Protein AF-A0A1Y3B8D5-F1 (afdb_monomer)

Nearest PDB structures (foldseek):
  6kn5-assembly1_A  TM=2.217E-01  e=6.540E+00  Homo sapiens

Solvent-accessible surface area (backbone atoms only — not comparable to full-atom values): 14000 Å² total; per-residue (Å²): 110,70,70,61,53,49,54,54,48,50,49,48,63,67,59,61,80,72,82,88,81,91,78,92,76,95,65,82,88,71,56,100,83,50,71,89,64,67,87,66,98,67,54,70,66,58,50,53,62,57,52,74,39,51,94,44,80,90,54,98,59,88,69,55,72,66,59,51,50,51,51,39,29,49,53,53,49,53,52,56,49,46,51,51,28,54,51,38,48,59,62,51,72,47,53,72,68,51,46,70,32,74,67,32,45,46,53,51,51,53,49,55,51,33,56,59,31,34,49,65,53,51,52,24,34,74,69,67,68,56,56,68,71,59,49,55,33,51,52,52,25,53,52,25,54,76,72,50,28,40,46,64,18,46,50,38,46,47,44,63,70,65,30,91,63,85,76,71,89,83,70,83,82,88,73,101,69,84,64,94,74,68,77,81,76,75,79,78,82,45,74,55,48,78,70,33,69,69,50,45,41,27,54,53,28,48,50,53,50,52,55,49,46,48,74,73,52,77,65,59,70,92,30,44,65,82,75,71,85,128

Mean predicted aligned error: 12.14 Å

Sequence (230 aa):
MEKVDAAYLEEIVKSGTHNTTDGHGGEKKRGKNDVKIEEMNTTIEEIIEQAQYLGKQRSKRPNTDDEQRRSDCAVILKFLKFLLELWGRRLNDRNELDKRSTQGRLMTAIYTQTQEYLKPLFKQLTKQTIADDILKHLIIIIKYLLERDYVHANDAYLQMAIGNAPWPIGVTMVGIHARTGREKIFAQNIAHVLNDETQRKYIQALKRLMTQCQKMFQTDPSRCVEYTKD

Structure (mmCIF, N/CA/C/O backbone):
data_AF-A0A1Y3B8D5-F1
#
_entry.id   AF-A0A1Y3B8D5-F1
#
loop_
_atom_site.group_PDB
_atom_site.id
_atom_site.type_symbol
_atom_site.label_atom_id
_atom_site.label_alt_id
_atom_site.label_comp_id
_atom_site.label_asym_id
_atom_site.label_entity_id
_atom_site.label_seq_id
_atom_site.pdbx_PDB_ins_code
_atom_site.Cartn_x
_atom_site.Cartn_y
_atom_site.Cartn_z
_atom_site.occupancy
_atom_site.B_iso_or_equiv
_atom_site.auth_seq_id
_atom_site.auth_comp_id
_atom_site.auth_asym_id
_atom_site.auth_atom_id
_atom_site.pdbx_PDB_model_num
ATOM 1 N N . MET A 1 1 ? 5.086 -13.115 12.138 1.00 38.28 1 MET A N 1
ATOM 2 C CA . MET A 1 1 ? 5.327 -11.669 11.951 1.00 38.28 1 MET A CA 1
ATOM 3 C C . MET A 1 1 ? 4.249 -10.877 12.687 1.00 38.28 1 MET A C 1
ATOM 5 O O . MET A 1 1 ? 4.582 -10.239 13.670 1.00 38.28 1 MET A O 1
ATOM 9 N N . GLU A 1 2 ? 2.964 -11.104 12.391 1.00 43.28 2 GLU A N 1
ATOM 10 C CA . GLU A 1 2 ? 1.830 -10.384 13.013 1.00 43.28 2 GLU A CA 1
ATOM 11 C C . GLU A 1 2 ? 1.738 -10.445 14.553 1.00 43.28 2 GLU A C 1
ATOM 13 O O . GLU A 1 2 ? 1.409 -9.445 15.181 1.00 43.28 2 GLU A O 1
ATOM 18 N N . LYS A 1 3 ? 2.068 -11.580 15.193 1.00 42.88 3 LYS A N 1
ATOM 19 C CA . LYS A 1 3 ? 2.045 -11.700 16.671 1.00 42.88 3 LYS A CA 1
ATOM 20 C C . LYS A 1 3 ? 3.134 -10.881 17.373 1.00 42.88 3 LYS A C 1
ATOM 22 O O . LYS A 1 3 ? 2.928 -10.431 18.494 1.00 42.88 3 LYS A O 1
ATOM 27 N N . VAL A 1 4 ? 4.282 -10.703 16.719 1.00 44.28 4 VAL A N 1
ATOM 28 C CA . VAL A 1 4 ? 5.403 -9.913 17.257 1.00 44.28 4 VAL A CA 1
ATOM 29 C C . VAL A 1 4 ? 5.074 -8.425 17.142 1.00 44.28 4 VAL A C 1
ATOM 31 O O . VAL A 1 4 ? 5.276 -7.674 18.091 1.00 44.28 4 VAL A O 1
ATOM 34 N N . ASP A 1 5 ? 4.462 -8.027 16.022 1.00 50.47 5 ASP A N 1
ATOM 35 C CA . ASP A 1 5 ? 3.961 -6.668 15.823 1.00 50.47 5 ASP A CA 1
ATOM 36 C C . ASP A 1 5 ? 2.847 -6.320 16.819 1.00 50.47 5 ASP A C 1
ATOM 38 O O . ASP A 1 5 ? 2.852 -5.231 17.385 1.00 50.47 5 ASP A O 1
ATOM 42 N N . ALA A 1 6 ? 1.916 -7.246 17.078 1.00 55.31 6 ALA A N 1
ATOM 43 C CA . ALA A 1 6 ? 0.829 -7.046 18.035 1.00 55.31 6 ALA A CA 1
ATOM 44 C C . ALA A 1 6 ? 1.343 -6.812 19.465 1.00 55.31 6 ALA A C 1
ATOM 46 O O . ALA A 1 6 ? 0.885 -5.884 20.126 1.00 55.31 6 ALA A O 1
ATOM 47 N N . ALA A 1 7 ? 2.332 -7.590 19.920 1.00 57.84 7 ALA A N 1
ATOM 48 C CA . ALA A 1 7 ? 2.919 -7.435 21.252 1.00 57.84 7 ALA A CA 1
ATOM 49 C C . ALA A 1 7 ? 3.651 -6.090 21.419 1.00 57.84 7 ALA A C 1
ATOM 51 O O . ALA A 1 7 ? 3.468 -5.406 22.424 1.00 57.84 7 ALA A O 1
ATOM 52 N N . TYR A 1 8 ? 4.414 -5.673 20.405 1.00 59.78 8 TYR A N 1
ATOM 53 C CA . TYR A 1 8 ? 5.083 -4.370 20.394 1.00 59.78 8 TYR A CA 1
ATOM 54 C C . TYR A 1 8 ? 4.081 -3.204 20.352 1.00 59.78 8 TYR A C 1
ATOM 56 O O . TYR A 1 8 ? 4.238 -2.197 21.038 1.00 59.78 8 TYR A O 1
ATOM 64 N N . LEU A 1 9 ? 2.996 -3.347 19.588 1.00 58.72 9 LEU A N 1
ATOM 65 C CA . LEU A 1 9 ? 1.931 -2.349 19.522 1.00 58.72 9 LEU A CA 1
ATOM 66 C C . LEU A 1 9 ? 1.132 -2.257 20.827 1.00 58.72 9 LEU A C 1
ATOM 68 O O . LEU A 1 9 ? 0.776 -1.155 21.241 1.00 58.72 9 LEU A O 1
ATOM 72 N N . GLU A 1 10 ? 0.878 -3.376 21.505 1.00 65.12 10 GLU A N 1
ATOM 73 C CA . GLU A 1 10 ? 0.303 -3.370 22.852 1.00 65.12 10 GLU A CA 1
ATOM 74 C C . GLU A 1 10 ? 1.213 -2.651 23.851 1.00 65.12 10 GLU A C 1
ATOM 76 O O . GLU A 1 10 ? 0.722 -1.910 24.703 1.00 65.12 10 GLU A O 1
ATOM 81 N N . GLU A 1 11 ? 2.529 -2.823 23.736 1.00 66.94 11 GLU A N 1
ATOM 82 C CA . GLU A 1 11 ? 3.515 -2.121 24.558 1.00 66.94 11 GLU A CA 1
ATOM 83 C C . GLU A 1 11 ? 3.530 -0.608 24.270 1.00 66.94 11 GLU A C 1
ATOM 85 O O . GLU A 1 11 ? 3.546 0.202 25.200 1.00 66.94 11 GLU A O 1
ATOM 90 N N . ILE A 1 12 ? 3.400 -0.199 23.002 1.00 61.34 12 ILE A N 1
ATOM 91 C CA . ILE A 1 12 ? 3.231 1.211 22.603 1.00 61.34 12 ILE A CA 1
ATOM 92 C C . ILE A 1 12 ? 1.921 1.798 23.153 1.00 61.34 12 ILE A C 1
ATOM 94 O O . ILE A 1 12 ? 1.901 2.916 23.667 1.00 61.34 12 ILE A O 1
ATOM 98 N N . VAL A 1 13 ? 0.808 1.060 23.096 1.00 63.12 13 VAL A N 1
ATOM 99 C CA . VAL A 1 13 ? -0.481 1.514 23.654 1.00 63.12 13 VAL A CA 1
ATOM 100 C C . VAL A 1 13 ? -0.417 1.632 25.184 1.00 63.12 13 VAL A C 1
ATOM 102 O O . VAL A 1 13 ? -1.015 2.557 25.750 1.00 63.12 13 VAL A O 1
ATOM 105 N N . LYS A 1 14 ? 0.324 0.736 25.852 1.00 64.25 14 LYS A N 1
ATOM 106 C CA . LYS A 1 14 ? 0.573 0.769 27.304 1.00 64.25 14 LYS A CA 1
ATOM 107 C C . LYS A 1 14 ? 1.482 1.933 27.718 1.00 64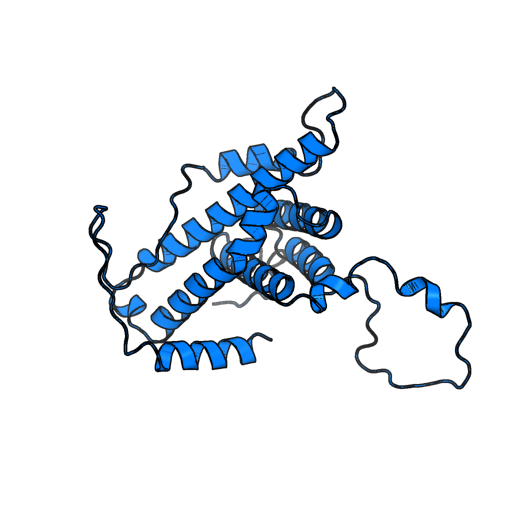.25 14 LYS A C 1
ATOM 109 O O . LYS A 1 14 ? 1.220 2.544 28.748 1.00 64.25 14 LYS A O 1
ATOM 114 N N . SER A 1 15 ? 2.493 2.268 26.914 1.00 54.72 15 SER A N 1
ATOM 115 C CA . SER A 1 15 ? 3.460 3.350 27.185 1.00 54.72 15 SER A CA 1
ATOM 116 C C . SER A 1 15 ? 2.982 4.747 26.762 1.00 54.72 15 SER A C 1
ATOM 118 O O . SER A 1 15 ? 3.360 5.738 27.380 1.00 54.72 15 SER A O 1
ATOM 120 N N . GLY A 1 16 ? 2.089 4.854 25.773 1.00 46.88 16 GLY A N 1
ATOM 121 C CA . GLY A 1 16 ? 1.521 6.118 25.281 1.00 46.88 16 GLY A CA 1
ATOM 122 C C . GLY A 1 16 ? 0.520 6.816 26.217 1.00 46.88 16 GLY A C 1
ATOM 123 O O . GLY A 1 16 ? -0.259 7.651 25.762 1.00 46.88 16 GLY A O 1
ATOM 124 N N . THR A 1 17 ? 0.484 6.475 27.508 1.00 44.44 17 THR A N 1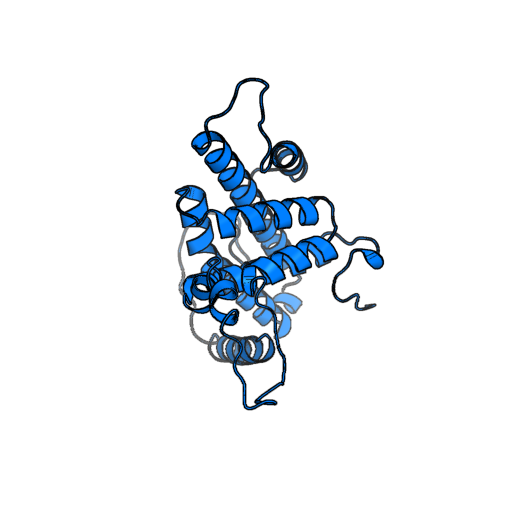
ATOM 125 C CA . THR A 1 17 ? -0.290 7.194 28.539 1.00 44.44 17 THR A CA 1
ATOM 126 C C . THR A 1 17 ? 0.331 8.543 28.928 1.00 44.44 17 THR A C 1
ATOM 128 O O . THR A 1 17 ? -0.357 9.367 29.525 1.00 44.44 17 THR A O 1
ATOM 131 N N . HIS A 1 18 ? 1.570 8.829 28.513 1.00 39.03 18 HIS A N 1
ATOM 132 C CA . HIS A 1 18 ? 2.225 10.128 28.675 1.00 39.03 18 HIS A CA 1
ATOM 133 C C . HIS A 1 18 ? 2.756 10.640 27.331 1.00 39.03 18 HIS A C 1
ATOM 135 O O . HIS A 1 18 ? 3.810 10.198 26.895 1.00 39.03 18 HIS A O 1
ATOM 141 N N . ASN A 1 19 ? 2.021 11.542 26.669 1.00 33.16 19 ASN A N 1
ATOM 142 C CA . ASN A 1 19 ? 2.561 12.689 25.916 1.00 33.16 19 ASN A CA 1
ATOM 143 C C . ASN A 1 19 ? 1.442 13.392 25.135 1.00 33.16 19 ASN A C 1
ATOM 145 O O . ASN A 1 19 ? 0.996 12.932 24.086 1.00 33.16 19 ASN A O 1
ATOM 149 N N . THR A 1 20 ? 1.005 14.539 25.650 1.00 33.66 20 THR A N 1
ATOM 150 C CA . THR A 1 20 ? 0.226 15.544 24.919 1.00 33.66 20 THR A CA 1
ATOM 151 C C . THR A 1 20 ? 1.159 16.699 24.584 1.00 33.66 20 THR A C 1
ATOM 153 O O . THR A 1 20 ? 1.628 17.378 25.495 1.00 33.66 20 THR A O 1
ATOM 156 N N . THR A 1 21 ? 1.430 16.926 23.302 1.00 35.03 21 THR A N 1
ATOM 157 C CA . THR A 1 21 ? 2.069 18.153 22.819 1.00 35.03 21 THR A CA 1
ATOM 158 C C . THR A 1 21 ? 1.086 18.907 21.932 1.00 35.03 21 THR A C 1
ATOM 160 O O . THR A 1 21 ? 0.645 18.416 20.893 1.00 35.03 21 THR A O 1
ATOM 163 N N . ASP A 1 22 ? 0.707 20.094 22.402 1.00 35.47 22 ASP A N 1
ATOM 164 C CA . ASP A 1 22 ? -0.155 21.047 21.713 1.00 35.47 22 ASP A CA 1
ATOM 165 C C . ASP A 1 22 ? 0.572 21.678 20.518 1.00 35.47 22 ASP A C 1
ATOM 167 O O . ASP A 1 22 ? 1.717 22.118 20.625 1.00 35.47 22 ASP A O 1
ATOM 171 N N . GLY A 1 23 ? -0.120 21.773 19.383 1.00 32.69 23 GLY A N 1
ATOM 172 C CA . GLY A 1 23 ? 0.337 22.487 18.193 1.00 32.69 23 GLY A CA 1
ATOM 173 C C . GLY A 1 23 ? -0.834 23.190 17.513 1.00 32.69 23 GLY A C 1
ATOM 174 O O . GLY A 1 23 ? -1.747 22.537 17.013 1.00 32.69 23 GLY A O 1
ATOM 175 N N . HIS A 1 24 ? -0.812 24.524 17.536 1.00 36.16 24 HIS A N 1
ATOM 176 C CA . HIS A 1 24 ? -1.793 25.420 16.919 1.00 36.16 24 HIS A CA 1
ATOM 177 C C . HIS A 1 24 ? -1.738 25.380 15.380 1.00 36.16 24 HIS A C 1
ATOM 179 O O . HIS A 1 24 ? -0.665 25.485 14.791 1.00 36.16 24 HIS A O 1
ATOM 185 N N . GLY A 1 25 ? -2.907 25.326 14.737 1.00 29.17 25 GLY A N 1
ATOM 186 C CA . GLY A 1 25 ? -3.089 25.526 13.295 1.00 29.17 25 GLY A CA 1
ATOM 187 C C . GLY A 1 25 ? -4.545 25.270 12.908 1.00 29.17 25 GLY A C 1
ATOM 188 O O . GLY A 1 25 ? -5.055 24.181 13.148 1.00 29.17 25 GLY A O 1
ATOM 189 N N . GLY A 1 26 ? -5.236 26.298 12.409 1.00 40.72 26 GLY A N 1
ATOM 190 C CA . GLY A 1 26 ? -6.683 26.294 12.194 1.00 40.72 26 GLY A CA 1
ATOM 191 C C . GLY A 1 26 ? -7.149 25.306 11.127 1.00 40.72 26 GLY A C 1
ATOM 192 O O . GLY A 1 26 ? -6.800 25.446 9.967 1.00 40.72 26 GLY A O 1
ATOM 193 N N . GLU A 1 27 ? -7.990 24.363 11.539 1.00 37.75 27 GLU A N 1
ATOM 194 C CA . GLU A 1 27 ? -8.863 23.507 10.729 1.00 37.75 27 GLU A CA 1
ATOM 195 C C . GLU A 1 27 ? -9.931 22.946 11.690 1.00 37.75 27 GLU A C 1
ATOM 197 O O . GLU A 1 27 ? -9.692 22.896 12.901 1.00 37.75 27 GLU A O 1
ATOM 202 N N . LYS A 1 28 ? -11.131 22.610 11.184 1.00 42.81 28 LYS A N 1
ATOM 203 C CA . LYS A 1 28 ? -12.305 22.113 11.946 1.00 42.81 28 LYS A CA 1
ATOM 204 C C . LYS A 1 28 ? -11.886 21.347 13.208 1.00 42.81 28 LYS A C 1
ATOM 206 O O . LYS A 1 28 ? -11.148 20.378 13.077 1.00 42.81 28 LYS A O 1
ATOM 211 N N . LYS A 1 29 ? -12.343 21.783 14.398 1.00 42.38 29 LYS A N 1
ATOM 212 C CA . LYS A 1 29 ? -11.973 21.229 15.723 1.00 42.38 29 LYS A CA 1
ATOM 213 C C . LYS A 1 29 ? -11.854 19.700 15.661 1.00 42.38 29 LYS A C 1
ATOM 215 O O . LYS A 1 29 ? -12.858 18.998 15.732 1.00 42.38 29 LYS A O 1
ATOM 220 N N . ARG A 1 30 ? -10.622 19.209 15.510 1.00 58.78 30 ARG A N 1
ATOM 221 C CA . ARG A 1 30 ? -10.311 17.780 15.506 1.00 58.78 30 ARG A CA 1
ATOM 222 C C . ARG A 1 30 ? -10.645 17.242 16.890 1.00 58.78 30 ARG A C 1
ATOM 224 O O . ARG A 1 30 ? -10.260 17.849 17.894 1.00 58.78 30 ARG A O 1
ATOM 231 N N . GLY A 1 31 ? -11.381 16.137 16.953 1.00 64.38 31 GLY A N 1
ATOM 232 C CA . GLY A 1 31 ? -11.586 15.421 18.201 1.00 64.38 31 GLY A CA 1
ATOM 233 C C . GLY A 1 31 ? -10.229 15.042 18.787 1.00 64.38 31 GLY A C 1
ATOM 234 O O . GLY A 1 31 ? -9.286 14.738 18.056 1.00 64.38 31 GLY A O 1
ATOM 235 N N . LYS A 1 32 ? -10.106 15.052 20.118 1.00 69.94 32 LYS A N 1
ATOM 236 C CA . LYS A 1 32 ? -8.847 14.748 20.827 1.00 69.94 32 LYS A CA 1
ATOM 237 C C . LYS A 1 32 ? -8.237 13.389 20.424 1.00 69.94 32 LYS A C 1
ATOM 239 O O . LYS A 1 32 ? -7.045 13.179 20.617 1.00 69.94 32 LYS A O 1
ATOM 244 N N . ASN A 1 33 ? -9.051 12.494 19.859 1.00 75.94 33 ASN A N 1
ATOM 245 C CA . ASN A 1 33 ? -8.692 11.135 19.459 1.00 75.94 33 ASN A CA 1
ATOM 246 C C . ASN A 1 33 ? -8.679 10.914 17.929 1.00 75.94 33 ASN A C 1
ATOM 248 O O . ASN A 1 33 ? -8.599 9.765 17.492 1.00 75.94 33 ASN A O 1
ATOM 252 N N . ASP A 1 34 ? -8.770 11.975 17.119 1.00 81.81 34 ASP A N 1
ATOM 253 C CA . ASP A 1 34 ? -8.852 11.870 15.657 1.00 81.81 34 ASP A CA 1
ATOM 254 C C . ASP A 1 34 ? -7.476 11.753 14.992 1.00 81.81 34 ASP A C 1
ATOM 256 O O . ASP A 1 34 ? -6.556 12.548 15.228 1.00 81.81 34 ASP A O 1
ATOM 260 N N . VAL A 1 35 ? -7.350 10.807 14.062 1.00 83.19 35 VAL A N 1
ATOM 261 C CA . VAL A 1 35 ? -6.133 10.628 13.268 1.00 83.19 35 VAL A CA 1
ATOM 262 C C . VAL A 1 35 ? -5.971 11.731 12.227 1.00 83.19 35 VAL A C 1
ATOM 264 O O . VAL A 1 35 ? -6.945 12.332 11.766 1.00 83.19 35 VAL A O 1
ATOM 267 N N . LYS A 1 36 ? -4.717 12.016 11.851 1.00 84.75 36 LYS A N 1
ATOM 268 C CA . LYS A 1 36 ? -4.415 12.968 10.775 1.00 84.75 36 LYS A CA 1
ATOM 269 C C . LYS A 1 36 ? -4.670 12.307 9.421 1.00 84.75 36 LYS A C 1
ATOM 271 O O . LYS A 1 36 ? -4.171 11.211 9.149 1.00 84.75 36 LYS A O 1
ATOM 276 N N . ILE A 1 37 ? -5.407 13.010 8.573 1.00 84.88 37 ILE A N 1
ATOM 277 C CA . ILE A 1 37 ? -5.756 12.586 7.221 1.00 84.88 37 ILE A CA 1
ATOM 278 C C . ILE A 1 37 ? -5.239 13.651 6.253 1.00 84.88 37 ILE A C 1
ATOM 280 O O . ILE A 1 37 ? -5.388 14.841 6.518 1.00 84.88 37 ILE A O 1
ATOM 284 N N . GLU A 1 38 ? -4.594 13.226 5.168 1.00 82.00 38 GLU A N 1
ATOM 285 C CA . GLU A 1 38 ? -4.350 14.088 4.008 1.00 82.00 38 GLU A CA 1
ATOM 286 C C . GLU A 1 38 ? -5.555 13.929 3.077 1.00 82.00 38 GLU A C 1
ATOM 288 O O . GLU A 1 38 ? -5.801 12.818 2.611 1.00 82.00 38 GLU A O 1
ATOM 293 N N . GLU A 1 39 ? -6.318 14.997 2.837 1.00 74.88 39 GLU A N 1
ATOM 294 C CA . GLU A 1 39 ? -7.452 14.937 1.910 1.00 74.88 39 GLU A CA 1
ATOM 295 C C . GLU A 1 39 ? -6.945 14.829 0.468 1.00 74.88 39 GLU A C 1
ATOM 297 O O . GLU A 1 39 ? -6.286 15.739 -0.046 1.00 74.88 39 GLU A O 1
ATOM 302 N N . MET A 1 40 ? -7.239 13.716 -0.201 1.00 74.44 40 MET A N 1
ATOM 303 C CA . MET A 1 40 ? -7.066 13.594 -1.639 1.00 74.44 40 MET A CA 1
ATOM 304 C C . MET A 1 40 ? -8.373 14.037 -2.282 1.00 74.44 40 MET A C 1
ATOM 306 O O . MET A 1 40 ? -9.405 13.378 -2.180 1.00 74.44 40 MET A O 1
ATOM 310 N N . ASN A 1 41 ? -8.329 15.163 -2.991 1.00 75.19 41 ASN A N 1
ATOM 311 C CA . ASN A 1 41 ? -9.426 15.620 -3.846 1.00 75.19 41 ASN A CA 1
ATOM 312 C C . ASN A 1 41 ? -9.498 14.745 -5.105 1.00 75.19 41 ASN A C 1
ATOM 314 O O . ASN A 1 41 ? -9.228 15.192 -6.216 1.00 75.19 41 ASN A O 1
ATOM 318 N N . THR A 1 42 ? -9.718 13.448 -4.930 1.00 77.00 42 THR A N 1
ATOM 319 C CA . THR A 1 42 ? -9.663 12.446 -5.989 1.00 77.00 42 THR A CA 1
ATOM 320 C C . THR A 1 42 ? -10.731 11.400 -5.750 1.00 77.00 42 THR A C 1
ATOM 322 O O . THR A 1 42 ? -10.849 10.856 -4.653 1.00 77.00 42 THR A O 1
ATOM 325 N N . THR A 1 43 ? -11.495 11.099 -6.795 1.00 84.62 43 THR A N 1
ATOM 326 C CA . THR A 1 43 ? -12.528 10.068 -6.748 1.00 84.62 43 THR A CA 1
ATOM 327 C C . THR A 1 43 ? -11.949 8.708 -7.125 1.00 84.62 43 THR A C 1
ATOM 329 O O . THR A 1 43 ? -10.988 8.599 -7.889 1.00 84.62 43 THR A O 1
ATOM 332 N 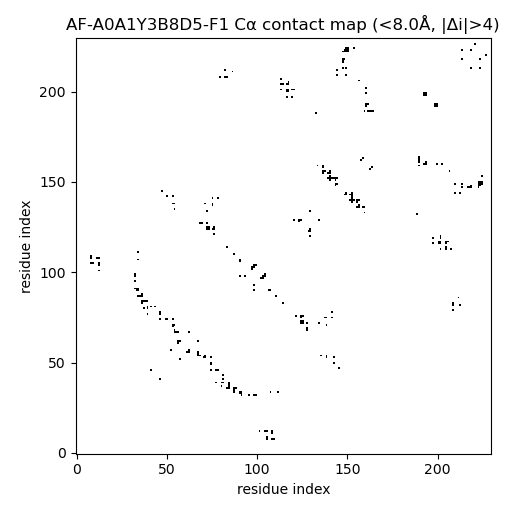N . ILE A 1 44 ? -12.557 7.642 -6.599 1.00 84.44 44 ILE A N 1
ATOM 333 C CA . ILE A 1 44 ? -12.189 6.271 -6.971 1.00 84.44 44 ILE A CA 1
ATOM 334 C C . ILE A 1 44 ? -12.389 6.022 -8.474 1.00 84.44 44 ILE A C 1
ATOM 336 O O . ILE A 1 44 ? -11.608 5.300 -9.080 1.00 84.44 44 ILE A O 1
ATOM 340 N N . GLU A 1 45 ? -13.386 6.667 -9.083 1.00 86.00 45 GLU A N 1
ATOM 341 C CA . GLU A 1 45 ? -13.683 6.598 -10.518 1.00 86.00 45 GLU A CA 1
ATOM 342 C C . GLU A 1 45 ? -12.536 7.162 -11.362 1.00 86.00 45 GLU A C 1
ATOM 344 O O . GLU A 1 45 ? -12.081 6.498 -12.292 1.00 86.00 45 GLU A O 1
ATOM 349 N N . GLU A 1 46 ? -12.000 8.328 -10.985 1.00 88.00 46 GLU A N 1
ATOM 350 C CA . GLU A 1 46 ? -10.843 8.926 -11.661 1.00 88.00 46 GLU A CA 1
ATOM 351 C C . GLU A 1 46 ? -9.611 8.011 -11.558 1.00 88.00 46 GLU A C 1
ATOM 353 O O . GLU A 1 46 ? -8.851 7.854 -12.515 1.00 88.00 46 GLU A O 1
ATOM 358 N N . ILE A 1 47 ? -9.418 7.366 -10.401 1.00 89.00 47 ILE A N 1
ATOM 359 C CA . ILE A 1 47 ? -8.313 6.420 -10.205 1.00 89.00 47 ILE A CA 1
ATOM 360 C C . ILE A 1 47 ? -8.505 5.172 -11.071 1.00 89.00 47 ILE A C 1
ATOM 362 O O . ILE A 1 47 ? -7.539 4.714 -11.676 1.00 89.00 47 ILE A O 1
ATOM 366 N N . ILE A 1 48 ? -9.724 4.631 -11.158 1.00 88.00 48 ILE A N 1
ATOM 367 C CA . ILE A 1 48 ? -10.036 3.471 -12.004 1.00 88.00 48 ILE A CA 1
ATOM 368 C C . ILE A 1 48 ? -9.755 3.794 -13.474 1.00 88.00 48 ILE A C 1
ATOM 370 O O . ILE A 1 48 ? -9.113 2.995 -14.153 1.00 88.00 48 ILE A O 1
ATOM 374 N N . GLU A 1 49 ? -10.172 4.967 -13.958 1.00 88.12 49 GLU A N 1
ATOM 375 C CA . GLU A 1 49 ? -9.906 5.405 -15.332 1.00 88.12 49 GLU A CA 1
ATOM 376 C C . GLU A 1 49 ? -8.399 5.503 -15.611 1.00 88.12 49 GLU A C 1
ATOM 378 O O . GLU A 1 49 ? -7.900 4.972 -16.605 1.00 88.12 49 GLU A O 1
ATOM 383 N N . GLN A 1 50 ? -7.640 6.116 -14.699 1.00 86.25 50 GLN A N 1
ATOM 384 C CA . GLN A 1 50 ? -6.183 6.218 -14.820 1.00 86.25 50 GLN A CA 1
ATOM 385 C C . GLN A 1 50 ? -5.499 4.844 -14.747 1.00 86.25 50 GLN A C 1
ATOM 387 O O . GLN A 1 50 ? -4.525 4.591 -15.459 1.00 86.25 50 GLN A O 1
ATOM 392 N N . ALA A 1 51 ? -6.032 3.935 -13.932 1.00 87.69 51 ALA A N 1
ATOM 393 C CA . ALA A 1 51 ? -5.502 2.594 -13.740 1.00 87.69 51 ALA A CA 1
ATOM 394 C C . ALA A 1 51 ? -5.667 1.672 -14.957 1.00 87.69 51 ALA A C 1
ATOM 396 O O . ALA A 1 51 ? -4.893 0.723 -15.094 1.00 87.69 51 ALA A O 1
ATOM 397 N N . GLN A 1 52 ? -6.592 1.959 -15.883 1.00 84.88 52 GLN A N 1
ATOM 398 C CA . GLN A 1 52 ? -6.727 1.195 -17.136 1.00 84.88 52 GLN A CA 1
ATOM 399 C C . GLN A 1 52 ? -5.432 1.191 -17.964 1.00 84.88 52 GLN A C 1
ATOM 401 O O . GLN A 1 52 ? -5.149 0.230 -18.688 1.00 84.88 52 GLN A O 1
ATOM 406 N N . TYR A 1 53 ? -4.623 2.240 -17.807 1.00 82.69 53 TYR A N 1
ATOM 407 C CA . TYR A 1 53 ? -3.350 2.433 -18.493 1.00 82.69 53 TYR A CA 1
ATOM 408 C C . TYR A 1 53 ? -2.133 2.018 -17.650 1.00 82.69 53 TYR A C 1
ATOM 410 O O . TYR A 1 53 ? -1.002 2.202 -18.092 1.00 82.69 53 TYR A O 1
ATOM 418 N N . LEU A 1 54 ? -2.322 1.439 -16.457 1.00 84.12 54 LEU A N 1
ATOM 419 C CA . LEU A 1 54 ? -1.200 0.965 -15.641 1.00 84.12 54 LEU A CA 1
ATOM 420 C C . LEU A 1 54 ? -0.392 -0.091 -16.401 1.00 84.12 54 LEU A C 1
ATOM 422 O O . LEU A 1 54 ? -0.939 -1.109 -16.841 1.00 84.12 54 LEU A O 1
ATOM 426 N N . GLY A 1 55 ? 0.914 0.123 -16.546 1.00 78.00 55 GLY A N 1
ATOM 427 C CA . GLY A 1 55 ? 1.811 -0.773 -17.283 1.00 78.00 55 GLY A CA 1
ATOM 428 C C . GLY A 1 55 ? 1.411 -1.003 -18.749 1.00 78.00 55 GLY A C 1
ATOM 429 O O . GLY A 1 55 ? 1.804 -2.010 -19.334 1.00 78.00 55 GLY A O 1
ATOM 430 N N . LYS A 1 56 ? 0.581 -0.125 -19.327 1.00 78.81 56 LYS A N 1
ATOM 431 C CA . LYS A 1 56 ? 0.149 -0.150 -20.729 1.00 78.81 56 LYS A CA 1
ATOM 432 C C . LYS A 1 56 ? 0.346 1.234 -21.336 1.00 78.81 56 LYS A C 1
ATOM 434 O O . LYS A 1 56 ? 0.108 2.244 -20.685 1.00 78.81 56 LYS A O 1
ATOM 439 N N . GLN A 1 57 ? 0.711 1.289 -22.613 1.00 63.47 57 GLN A N 1
ATOM 440 C CA . GLN A 1 57 ? 0.854 2.568 -23.300 1.00 63.47 57 GLN A CA 1
ATOM 441 C C . GLN A 1 57 ? -0.496 3.285 -23.437 1.00 63.47 57 GLN A C 1
ATOM 443 O O . GLN A 1 57 ? -1.491 2.704 -23.872 1.00 63.47 57 GLN A O 1
ATOM 448 N N . ARG A 1 58 ? -0.510 4.577 -23.091 1.00 61.91 58 ARG A N 1
ATOM 449 C CA . ARG A 1 58 ? -1.696 5.449 -23.148 1.00 61.91 58 ARG A CA 1
ATOM 450 C C . ARG A 1 58 ? -2.043 5.924 -24.567 1.00 61.91 58 ARG A C 1
ATOM 452 O O . ARG A 1 58 ? -3.154 6.387 -24.798 1.00 61.91 58 ARG A O 1
ATOM 459 N N . SER A 1 59 ? -1.109 5.835 -25.519 1.00 64.81 59 SER A N 1
ATOM 460 C CA . SER A 1 59 ? -1.265 6.366 -26.882 1.00 64.81 59 SER A CA 1
ATOM 461 C C . SER A 1 59 ? -0.729 5.404 -27.951 1.00 64.81 59 SER A C 1
ATOM 463 O O . SER A 1 59 ? 0.115 4.564 -27.657 1.00 64.81 59 SER A O 1
ATOM 465 N N . LYS A 1 60 ? -1.180 5.558 -29.209 1.00 61.66 60 LYS A N 1
ATOM 466 C CA . LYS A 1 60 ? -0.626 4.840 -30.380 1.00 61.66 60 LYS A CA 1
ATOM 467 C C . LYS A 1 60 ? 0.799 5.278 -30.750 1.00 61.66 60 LYS A C 1
ATOM 469 O O . LYS A 1 60 ? 1.434 4.617 -31.565 1.00 61.66 60 LYS A O 1
ATOM 474 N N . ARG A 1 61 ? 1.290 6.399 -30.207 1.00 61.03 61 ARG A N 1
ATOM 475 C CA . ARG A 1 61 ? 2.704 6.774 -30.312 1.00 61.03 61 ARG A CA 1
ATOM 476 C C . ARG A 1 61 ? 3.483 6.034 -29.222 1.00 61.03 61 ARG A C 1
ATOM 478 O O . ARG A 1 61 ? 2.990 5.987 -28.092 1.00 61.03 61 ARG A O 1
ATOM 485 N N . PRO A 1 62 ? 4.672 5.488 -29.532 1.00 59.66 62 PRO A N 1
ATOM 486 C CA . PRO A 1 62 ? 5.513 4.878 -28.517 1.00 59.66 62 PRO A CA 1
ATOM 487 C C . PRO A 1 62 ? 5.814 5.928 -27.448 1.00 59.66 62 PRO A C 1
ATOM 489 O O . PRO A 1 62 ? 6.362 6.988 -27.749 1.00 59.66 62 PRO A O 1
ATOM 492 N N . ASN A 1 63 ? 5.377 5.654 -26.222 1.00 65.44 63 ASN A N 1
ATOM 493 C CA . ASN A 1 63 ? 5.734 6.474 -25.077 1.00 65.44 63 ASN A CA 1
ATOM 494 C C . ASN A 1 63 ? 7.178 6.157 -24.683 1.00 65.44 63 ASN A C 1
ATOM 496 O O . ASN A 1 63 ? 7.605 5.012 -24.854 1.00 65.44 63 ASN A O 1
ATOM 500 N N . THR A 1 64 ? 7.913 7.128 -24.145 1.00 78.88 64 THR A N 1
ATOM 501 C CA . THR A 1 64 ? 9.213 6.817 -23.539 1.00 78.88 64 THR A CA 1
ATOM 502 C C . THR A 1 64 ? 8.996 5.964 -22.285 1.00 78.88 64 THR A C 1
ATOM 504 O O . THR A 1 64 ? 7.995 6.133 -21.577 1.00 78.88 64 THR A O 1
ATOM 507 N N . ASP A 1 65 ? 9.910 5.034 -22.002 1.00 79.31 65 ASP A N 1
ATOM 508 C CA . ASP A 1 65 ? 9.817 4.168 -20.816 1.00 79.31 65 ASP A CA 1
ATOM 509 C C . ASP A 1 65 ? 9.723 5.003 -19.519 1.00 79.31 65 ASP A C 1
ATOM 511 O O . ASP A 1 65 ? 8.980 4.658 -18.596 1.00 79.31 65 ASP A O 1
ATOM 515 N N . ASP A 1 66 ? 10.378 6.168 -19.495 1.00 84.56 66 ASP A N 1
ATOM 516 C CA . ASP A 1 66 ? 10.346 7.130 -18.390 1.00 84.56 66 ASP A CA 1
ATOM 517 C C . ASP A 1 66 ? 8.970 7.783 -18.186 1.00 84.56 66 ASP A C 1
ATOM 519 O O . ASP A 1 66 ? 8.518 7.960 -17.049 1.00 84.56 66 ASP A O 1
ATOM 523 N N . GLU A 1 67 ? 8.272 8.139 -19.267 1.00 86.44 67 GLU A N 1
ATOM 524 C CA . GLU A 1 67 ? 6.923 8.708 -19.189 1.00 86.44 67 GLU A CA 1
ATOM 525 C C . GLU A 1 67 ? 5.909 7.683 -18.678 1.00 86.44 67 GLU A C 1
ATOM 527 O O . GLU A 1 67 ? 5.061 8.017 -17.843 1.00 86.44 67 GLU A O 1
ATOM 532 N N . GLN A 1 68 ? 6.017 6.427 -19.126 1.00 86.81 68 GLN A N 1
ATOM 533 C CA . GLN A 1 68 ? 5.172 5.347 -18.621 1.00 86.81 68 GLN A CA 1
ATOM 534 C C . GLN A 1 68 ? 5.428 5.111 -17.132 1.00 86.81 68 GLN A C 1
ATOM 536 O O . GLN A 1 68 ? 4.492 5.115 -16.332 1.00 86.81 68 GLN A O 1
ATOM 541 N N . ARG A 1 69 ? 6.700 4.994 -16.743 1.00 90.50 69 ARG A N 1
ATOM 542 C CA . ARG A 1 69 ? 7.110 4.809 -15.350 1.00 90.50 69 ARG A CA 1
ATOM 543 C C . ARG A 1 69 ? 6.609 5.937 -14.449 1.00 90.50 69 ARG A C 1
ATOM 545 O O . ARG A 1 69 ? 6.110 5.674 -13.354 1.00 90.50 69 ARG A O 1
ATOM 552 N N . ARG A 1 70 ? 6.697 7.189 -14.907 1.00 91.25 70 ARG A N 1
ATOM 553 C CA . ARG A 1 70 ? 6.146 8.360 -14.209 1.00 91.25 70 ARG A CA 1
ATOM 554 C C . ARG A 1 70 ? 4.639 8.253 -14.015 1.00 91.25 70 ARG A C 1
ATOM 556 O O . ARG A 1 70 ? 4.162 8.502 -12.908 1.00 91.25 70 ARG A O 1
ATOM 563 N N . SER A 1 71 ? 3.910 7.894 -15.070 1.00 90.69 71 SER A N 1
ATOM 564 C CA . SER A 1 71 ? 2.458 7.714 -15.018 1.00 90.69 71 SER A CA 1
ATOM 565 C C . SER A 1 71 ? 2.076 6.612 -14.028 1.00 90.69 71 SER A C 1
ATOM 567 O O . SER A 1 71 ? 1.262 6.844 -13.137 1.00 90.69 71 SER A O 1
ATOM 569 N N . ASP A 1 72 ? 2.718 5.446 -14.119 1.00 92.06 72 ASP A N 1
ATOM 570 C CA . ASP A 1 72 ? 2.442 4.308 -13.242 1.00 92.06 72 ASP A CA 1
ATOM 571 C C . ASP A 1 72 ? 2.717 4.655 -11.770 1.00 92.06 72 ASP A C 1
ATOM 573 O O . ASP A 1 72 ? 1.867 4.431 -10.906 1.00 92.06 72 ASP A O 1
ATOM 577 N N . CYS A 1 73 ? 3.862 5.289 -11.481 1.00 93.88 73 CYS A N 1
ATOM 578 C CA . CYS A 1 73 ? 4.200 5.740 -10.129 1.00 93.88 73 CYS A CA 1
ATOM 579 C C . CYS A 1 73 ? 3.166 6.728 -9.571 1.00 93.88 73 CY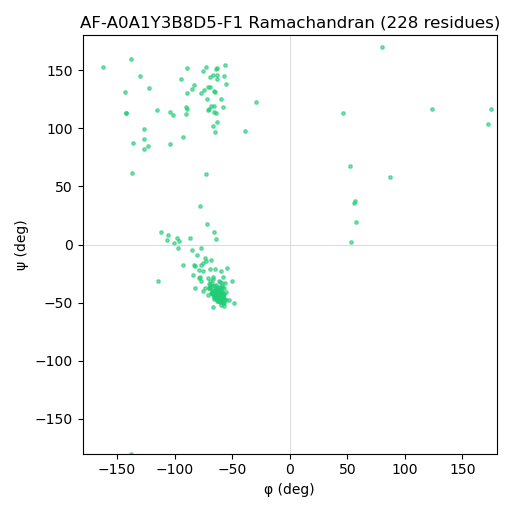S A C 1
ATOM 581 O O . CYS A 1 73 ? 2.814 6.643 -8.392 1.00 93.88 73 CYS A O 1
ATOM 583 N N . ALA A 1 74 ? 2.675 7.654 -10.401 1.00 93.44 74 ALA A N 1
ATOM 584 C CA . ALA A 1 74 ? 1.682 8.642 -9.996 1.00 93.44 74 ALA A CA 1
ATOM 585 C C . ALA A 1 74 ? 0.336 7.990 -9.648 1.00 93.44 74 ALA A C 1
ATOM 587 O O . ALA A 1 74 ? -0.228 8.297 -8.598 1.00 93.44 74 ALA A O 1
ATOM 588 N N . VAL A 1 75 ? -0.148 7.056 -10.473 1.00 93.75 75 VAL A N 1
ATOM 589 C CA . VAL A 1 75 ? -1.414 6.344 -10.228 1.00 93.75 75 VAL A CA 1
ATOM 590 C C . VAL A 1 75 ? -1.331 5.486 -8.964 1.00 93.75 75 VAL A C 1
ATOM 592 O O . VAL A 1 75 ? -2.227 5.548 -8.121 1.00 93.75 75 VAL A O 1
ATOM 595 N N . ILE A 1 76 ? -0.233 4.745 -8.777 1.00 94.81 76 ILE A N 1
ATOM 596 C CA . ILE A 1 76 ? -0.009 3.929 -7.571 1.00 94.81 76 ILE A CA 1
ATOM 597 C C . ILE A 1 76 ? 0.019 4.817 -6.325 1.00 94.81 76 ILE A C 1
ATOM 599 O O . ILE A 1 76 ? -0.661 4.523 -5.341 1.00 94.81 76 ILE A O 1
ATOM 603 N N . LEU A 1 77 ? 0.770 5.922 -6.363 1.00 94.75 77 LEU A N 1
ATOM 604 C CA . LEU A 1 77 ? 0.837 6.874 -5.255 1.00 94.75 77 LEU A CA 1
ATOM 605 C C . LEU A 1 77 ? -0.553 7.422 -4.906 1.00 94.75 77 LEU A C 1
ATOM 607 O O . LEU A 1 77 ? -0.921 7.450 -3.731 1.00 94.75 77 LEU A O 1
ATOM 611 N N . LYS A 1 78 ? -1.322 7.827 -5.923 1.00 94.19 78 LYS A N 1
ATOM 612 C CA . LYS A 1 78 ? -2.671 8.382 -5.771 1.00 94.19 78 LYS A CA 1
ATOM 613 C C . LYS A 1 78 ? -3.613 7.378 -5.109 1.00 94.19 78 LYS A C 1
ATOM 615 O O . LYS A 1 78 ? -4.275 7.713 -4.130 1.00 94.19 78 LYS A O 1
ATOM 620 N N . PHE A 1 79 ? -3.608 6.131 -5.579 1.00 94.50 79 PHE A N 1
ATOM 621 C CA . PHE A 1 79 ? -4.450 5.074 -5.026 1.00 94.50 79 PHE A CA 1
ATOM 622 C C . PHE A 1 79 ? -4.080 4.700 -3.585 1.00 94.50 79 PHE A C 1
ATOM 624 O O . PHE A 1 79 ? -4.958 4.588 -2.731 1.00 94.50 79 PHE A O 1
ATOM 631 N N . LEU A 1 80 ? -2.788 4.554 -3.273 1.00 94.88 80 LEU A N 1
ATOM 632 C CA . LEU A 1 80 ? -2.354 4.224 -1.910 1.00 94.88 80 LEU A CA 1
ATOM 633 C C . LEU A 1 80 ? -2.687 5.341 -0.912 1.00 94.88 80 LEU A C 1
ATOM 635 O O . LEU A 1 80 ? -3.101 5.054 0.213 1.00 94.88 80 LEU A O 1
ATOM 639 N N . LYS A 1 81 ? -2.542 6.609 -1.317 1.00 94.12 81 LYS A N 1
ATOM 640 C CA . LYS A 1 81 ? -2.965 7.750 -0.495 1.00 94.12 81 LYS A CA 1
ATOM 641 C C . LYS A 1 81 ? -4.480 7.787 -0.300 1.00 94.12 81 LYS A C 1
ATOM 643 O O . LYS A 1 81 ? -4.922 7.986 0.826 1.00 94.12 81 LYS A O 1
ATOM 648 N N . PHE A 1 82 ? -5.254 7.518 -1.351 1.00 93.62 82 PHE A N 1
ATOM 649 C CA . PHE A 1 82 ? -6.711 7.403 -1.264 1.00 93.62 82 PHE A CA 1
ATOM 650 C C . PHE A 1 82 ? -7.147 6.312 -0.269 1.00 93.62 82 PHE A C 1
ATOM 652 O O . PHE A 1 82 ? -8.021 6.546 0.565 1.00 93.62 82 PHE A O 1
ATOM 659 N N . LEU A 1 83 ? -6.506 5.135 -0.283 1.00 93.31 83 LEU A N 1
ATOM 660 C CA . LEU A 1 83 ? -6.803 4.074 0.688 1.00 93.31 83 LEU A CA 1
ATOM 661 C C . LEU A 1 83 ? -6.464 4.477 2.131 1.00 93.31 83 LEU A C 1
ATOM 663 O O . LEU A 1 83 ? -7.234 4.166 3.042 1.00 93.31 83 LEU A O 1
ATOM 667 N N . LEU A 1 84 ? -5.337 5.166 2.352 1.00 93.69 84 LEU A N 1
ATOM 668 C CA . LEU A 1 84 ? -4.991 5.700 3.674 1.00 93.69 84 LEU A CA 1
ATOM 669 C C . LEU A 1 84 ? -6.025 6.712 4.159 1.00 93.69 84 LEU A C 1
ATOM 671 O O . LEU A 1 84 ? -6.447 6.650 5.308 1.00 93.69 84 LEU A O 1
ATOM 675 N N . GLU A 1 85 ? -6.440 7.627 3.292 1.00 92.62 85 GLU A N 1
ATOM 676 C CA . GLU A 1 85 ? -7.455 8.621 3.617 1.00 92.62 85 GLU A CA 1
ATOM 677 C C . GLU A 1 85 ? -8.786 7.969 3.989 1.00 92.62 85 GLU A C 1
ATOM 679 O O . GLU A 1 85 ? -9.369 8.306 5.021 1.00 92.62 85 GLU A O 1
ATOM 684 N N . LEU A 1 86 ? -9.245 7.001 3.193 1.00 91.81 86 LEU A N 1
ATOM 685 C CA . LEU A 1 86 ? -10.492 6.289 3.451 1.00 91.81 86 LEU A CA 1
ATOM 686 C C . LEU A 1 86 ? -10.443 5.527 4.782 1.00 91.81 86 LEU A C 1
ATOM 688 O O . LEU A 1 86 ? -11.402 5.565 5.557 1.00 91.81 86 LEU A O 1
ATOM 692 N N . TRP A 1 87 ? -9.312 4.882 5.082 1.00 93.50 87 TRP A N 1
ATOM 693 C CA . TRP A 1 87 ? -9.113 4.220 6.367 1.00 93.50 87 TRP A CA 1
ATOM 694 C C . TRP A 1 87 ? -9.111 5.224 7.524 1.00 93.50 87 TRP A C 1
ATOM 696 O O . TRP A 1 87 ? -9.808 5.015 8.517 1.00 93.50 87 TRP A O 1
ATOM 706 N N . GLY A 1 88 ? -8.397 6.342 7.384 1.00 92.31 88 GLY A N 1
ATOM 707 C CA . GLY A 1 88 ? -8.369 7.401 8.386 1.00 92.31 88 GLY A CA 1
ATOM 708 C C . GLY A 1 88 ? -9.759 7.978 8.661 1.00 92.31 88 GLY A C 1
ATOM 709 O O . GLY A 1 88 ? -10.132 8.134 9.824 1.00 92.31 88 GLY A O 1
ATOM 710 N N . ARG A 1 89 ? -10.560 8.221 7.612 1.00 91.06 89 ARG A N 1
ATOM 711 C CA . ARG A 1 89 ? -11.951 8.690 7.740 1.00 91.06 89 ARG A CA 1
ATOM 712 C C . ARG A 1 89 ? -12.785 7.706 8.549 1.00 91.06 89 ARG A C 1
ATOM 714 O O . ARG A 1 89 ? -13.352 8.098 9.560 1.00 91.06 89 ARG A O 1
ATOM 721 N N . ARG A 1 90 ? -12.739 6.411 8.214 1.00 89.94 90 ARG A N 1
ATOM 722 C CA . ARG A 1 90 ? -13.440 5.376 8.995 1.00 89.94 90 ARG A CA 1
ATOM 723 C C . ARG A 1 90 ? -12.998 5.318 10.453 1.00 89.94 90 ARG A C 1
ATOM 725 O O . ARG A 1 90 ? -13.822 5.045 11.317 1.00 89.94 90 ARG A O 1
ATOM 732 N N . LEU A 1 91 ? -11.718 5.553 10.753 1.00 89.06 91 LEU A N 1
ATOM 733 C CA . LEU A 1 91 ? -11.254 5.601 12.143 1.00 89.06 91 LEU A CA 1
ATOM 734 C C . LEU A 1 91 ? -11.812 6.814 12.896 1.00 89.06 91 LEU A C 1
ATOM 736 O O . LEU A 1 91 ? -12.104 6.677 14.090 1.00 89.06 91 LEU A O 1
ATOM 740 N N . ASN A 1 92 ? -11.965 7.949 12.209 1.00 90.12 92 ASN A N 1
ATOM 741 C CA . ASN A 1 92 ? -12.513 9.196 12.745 1.00 90.12 92 ASN A CA 1
ATOM 742 C C . ASN A 1 92 ? -14.047 9.187 12.850 1.00 90.12 92 ASN A C 1
ATOM 744 O O . ASN A 1 92 ? -14.572 9.815 13.764 1.00 90.12 92 ASN A O 1
ATOM 748 N N . ASP A 1 93 ? -14.751 8.428 12.009 1.00 89.00 93 ASP A N 1
ATOM 749 C CA . ASP A 1 93 ? -16.215 8.284 12.059 1.00 89.00 93 ASP A CA 1
ATOM 750 C C . ASP A 1 93 ? -16.698 7.432 13.248 1.00 89.00 93 ASP A C 1
ATOM 752 O O . ASP A 1 93 ? -17.881 7.432 13.585 1.00 89.00 93 ASP A O 1
ATOM 756 N N . ARG A 1 94 ? -15.794 6.697 13.912 1.00 86.88 94 ARG A N 1
ATOM 757 C CA . ARG A 1 94 ? -16.126 5.901 15.106 1.00 86.88 94 ARG A CA 1
ATOM 758 C C . ARG A 1 94 ? -16.565 6.785 16.273 1.00 86.88 94 ARG A C 1
ATOM 760 O O . ARG A 1 94 ? -16.067 7.896 16.462 1.00 86.88 94 ARG A O 1
ATOM 767 N N . ASN A 1 95 ? -17.410 6.233 17.138 1.00 85.94 95 ASN A N 1
ATOM 768 C CA . ASN A 1 95 ? -17.819 6.901 18.369 1.00 85.94 95 ASN A CA 1
ATOM 769 C C . ASN A 1 95 ? -16.625 7.127 19.313 1.00 85.94 95 ASN A C 1
ATOM 771 O O . ASN A 1 95 ? -15.675 6.343 19.349 1.00 85.94 95 ASN A O 1
ATOM 775 N N . GLU A 1 96 ? -16.691 8.170 20.145 1.00 83.19 96 GLU A N 1
ATOM 776 C CA . GLU A 1 96 ? -15.626 8.496 21.109 1.00 83.19 96 GLU A CA 1
ATOM 777 C C . GLU A 1 96 ? -15.332 7.357 22.099 1.00 83.19 96 GLU A C 1
ATOM 779 O O . GLU A 1 96 ? -14.181 7.157 22.490 1.00 83.19 96 GLU A O 1
ATOM 784 N N . LEU A 1 97 ? -16.351 6.582 22.483 1.00 83.81 97 LEU A N 1
ATOM 785 C CA . LEU A 1 97 ? -16.184 5.409 23.346 1.00 83.81 97 LEU A CA 1
ATOM 786 C C . LEU A 1 97 ? -15.350 4.323 22.652 1.00 83.81 97 LEU A C 1
ATOM 788 O O . LEU A 1 97 ? -14.392 3.813 23.236 1.00 83.81 97 LEU A O 1
ATOM 792 N N . ASP A 1 98 ? -15.641 4.047 21.380 1.00 84.81 98 ASP A N 1
ATOM 793 C CA . ASP A 1 98 ? -14.909 3.059 20.587 1.00 84.81 98 ASP A CA 1
ATOM 794 C C . ASP A 1 98 ? -13.473 3.508 20.340 1.00 84.81 98 ASP A C 1
ATOM 796 O O . ASP A 1 98 ? -12.558 2.695 20.457 1.00 84.81 98 ASP A O 1
ATOM 800 N N . LYS A 1 99 ? -13.248 4.803 20.076 1.00 84.06 99 LYS A N 1
ATOM 801 C CA . LYS A 1 99 ? -11.904 5.385 19.919 1.00 84.06 99 LYS A CA 1
ATOM 802 C C . LYS A 1 99 ? -11.054 5.244 21.185 1.00 84.06 99 LYS A C 1
ATOM 804 O O . LYS A 1 99 ? -9.856 4.983 21.085 1.00 84.06 99 LYS A O 1
ATOM 809 N N . ARG A 1 100 ? -11.659 5.404 22.368 1.00 83.06 100 ARG A N 1
ATOM 810 C CA . ARG A 1 100 ? -10.972 5.289 23.668 1.00 83.06 100 ARG A CA 1
ATOM 811 C C . ARG A 1 100 ? -10.734 3.851 24.111 1.00 83.06 100 ARG A C 1
ATOM 813 O O . ARG A 1 100 ? -9.845 3.627 24.932 1.00 83.06 100 ARG A O 1
ATOM 820 N N . SER A 1 101 ? -11.506 2.899 23.589 1.00 87.62 101 SER A N 1
ATOM 821 C CA . SER A 1 101 ? -11.320 1.480 23.891 1.00 87.62 101 SER A CA 1
ATOM 822 C C . SER A 1 101 ? -9.894 1.020 23.556 1.00 87.62 101 SER A C 1
ATOM 824 O O . SER A 1 101 ? -9.226 1.582 22.684 1.00 87.62 101 SER A O 1
ATOM 826 N N . THR A 1 102 ? -9.418 -0.036 24.219 1.00 85.12 102 THR A N 1
ATOM 827 C CA . THR A 1 102 ? -8.094 -0.622 23.941 1.00 85.12 102 THR A CA 1
ATOM 828 C C . THR A 1 102 ? -7.949 -1.000 22.465 1.00 85.12 102 THR A C 1
ATOM 830 O O . THR A 1 102 ? -6.928 -0.703 21.848 1.00 85.12 102 THR A O 1
ATOM 833 N N . GLN A 1 103 ? -9.006 -1.570 21.876 1.00 85.25 103 GLN A N 1
ATOM 834 C CA . GLN A 1 103 ? -9.070 -1.893 20.449 1.00 85.25 103 GLN A CA 1
ATOM 835 C C . GLN A 1 103 ? -9.033 -0.631 19.576 1.00 85.25 103 GLN A C 1
ATOM 837 O O . GLN A 1 103 ? -8.305 -0.575 18.587 1.00 85.25 103 GLN A O 1
ATOM 842 N N . GLY A 1 104 ? -9.759 0.420 19.963 1.00 85.81 104 GLY A N 1
ATOM 843 C CA . GLY A 1 104 ? -9.757 1.716 19.287 1.00 85.81 104 GLY A CA 1
ATOM 844 C C . GLY A 1 104 ? -8.372 2.339 19.192 1.00 85.81 104 GLY A C 1
ATOM 845 O O . GLY A 1 104 ? -7.932 2.694 18.094 1.00 85.81 104 GLY A O 1
ATOM 846 N N . ARG A 1 105 ? -7.678 2.399 20.335 1.00 86.81 105 ARG A N 1
ATOM 847 C CA . ARG A 1 105 ? -6.307 2.910 20.460 1.00 86.81 105 ARG A CA 1
ATOM 848 C C . ARG A 1 105 ? -5.315 2.072 19.662 1.00 86.81 105 ARG A C 1
ATOM 850 O O . ARG A 1 105 ? -4.468 2.646 18.983 1.00 86.81 105 ARG A O 1
ATOM 857 N N . LEU A 1 106 ? -5.449 0.744 19.690 1.00 87.75 106 LEU A N 1
ATOM 858 C CA . LEU A 1 106 ? -4.617 -0.162 18.898 1.00 87.75 106 LEU A CA 1
ATOM 859 C C . LEU A 1 106 ? -4.788 0.089 17.394 1.00 87.75 106 LEU A C 1
ATOM 861 O O . LEU A 1 106 ? -3.800 0.272 16.690 1.00 87.75 106 LEU A O 1
ATOM 865 N N . MET A 1 107 ? -6.026 0.173 16.903 1.00 88.00 107 MET A N 1
ATOM 866 C CA . MET A 1 107 ? -6.301 0.459 15.488 1.00 88.00 107 MET A CA 1
ATOM 867 C C . MET A 1 107 ? -5.727 1.814 15.055 1.00 88.00 107 MET A C 1
ATOM 869 O O . MET A 1 107 ? -5.152 1.925 13.972 1.00 88.00 107 MET A O 1
ATOM 873 N N . THR A 1 108 ? -5.829 2.830 15.916 1.00 89.75 108 THR A N 1
ATOM 874 C CA . THR A 1 108 ? -5.219 4.147 15.692 1.00 89.75 108 THR A CA 1
ATOM 875 C C . THR A 1 108 ? -3.688 4.072 15.662 1.00 89.75 108 THR A C 1
ATOM 877 O O . THR A 1 108 ? -3.067 4.654 14.775 1.00 89.75 108 THR A O 1
ATOM 880 N N . ALA A 1 109 ? -3.062 3.322 16.574 1.00 90.00 109 ALA A N 1
ATOM 881 C CA . ALA A 1 109 ? -1.612 3.125 16.586 1.00 90.00 109 ALA A CA 1
ATOM 882 C C . ALA A 1 109 ? -1.121 2.397 15.323 1.00 90.00 109 ALA A C 1
ATOM 884 O O . ALA A 1 109 ? -0.148 2.827 14.701 1.00 90.00 109 ALA A O 1
ATOM 885 N N . ILE A 1 110 ? -1.831 1.346 14.896 1.00 91.94 110 ILE A N 1
ATOM 886 C CA . ILE A 1 110 ? -1.537 0.614 13.657 1.00 91.94 110 ILE A CA 1
ATOM 887 C C . ILE A 1 110 ? -1.626 1.553 12.452 1.00 91.94 110 ILE A C 1
ATOM 889 O O . ILE A 1 110 ? -0.748 1.512 11.589 1.00 91.94 110 ILE A O 1
ATOM 893 N N . TYR A 1 111 ? -2.649 2.408 12.381 1.00 93.38 111 TYR A N 1
ATOM 894 C CA . TYR A 1 111 ? -2.789 3.394 11.308 1.00 93.38 111 TYR A CA 1
ATOM 895 C C . TYR A 1 111 ? -1.605 4.364 11.261 1.00 93.38 111 TYR A C 1
ATOM 897 O O . TYR A 1 111 ? -0.964 4.485 10.216 1.00 93.38 111 TYR A O 1
ATOM 905 N N . THR A 1 112 ? -1.255 4.987 12.390 1.00 92.75 112 THR A N 1
ATOM 906 C CA . THR A 1 112 ? -0.131 5.935 12.470 1.00 92.75 112 THR A CA 1
ATOM 907 C C . THR A 1 112 ? 1.191 5.275 12.077 1.00 92.75 112 THR A C 1
ATOM 909 O O . THR A 1 112 ? 1.934 5.813 11.257 1.00 92.75 112 THR A O 1
ATOM 912 N N . GLN A 1 113 ? 1.456 4.062 12.572 1.00 92.81 113 GLN A N 1
ATOM 913 C CA . GLN A 1 113 ? 2.642 3.296 12.186 1.00 92.81 113 GLN A CA 1
ATOM 914 C C . GLN A 1 113 ? 2.643 2.976 10.683 1.00 92.81 113 GLN A C 1
ATOM 916 O O . GLN A 1 113 ? 3.673 3.077 10.019 1.00 92.81 113 GLN A O 1
ATOM 921 N N . THR A 1 114 ? 1.484 2.629 10.119 1.00 94.56 114 THR A N 1
ATOM 922 C CA . THR A 1 114 ? 1.352 2.345 8.682 1.00 94.56 114 THR A CA 1
ATOM 923 C C . THR A 1 114 ? 1.633 3.596 7.844 1.00 94.56 114 THR A C 1
ATOM 925 O O . THR A 1 114 ? 2.345 3.506 6.844 1.00 94.56 114 THR A O 1
ATOM 928 N N . GLN A 1 115 ? 1.160 4.774 8.269 1.00 94.75 115 GLN A N 1
ATOM 929 C CA . GLN A 1 115 ? 1.500 6.044 7.619 1.00 94.75 115 GLN A CA 1
ATOM 930 C C . GLN A 1 115 ? 3.011 6.299 7.630 1.00 94.75 115 GLN A C 1
ATOM 932 O O . GLN A 1 115 ? 3.574 6.691 6.610 1.00 94.75 115 GLN A O 1
ATOM 937 N N . GLU A 1 116 ? 3.685 6.065 8.759 1.00 94.06 116 GLU A N 1
ATOM 938 C CA . GLU A 1 116 ? 5.136 6.237 8.868 1.00 94.06 116 GLU A CA 1
ATOM 939 C C . GLU A 1 116 ? 5.909 5.277 7.970 1.00 94.06 116 GLU A C 1
ATOM 941 O O . GLU A 1 116 ? 6.833 5.699 7.272 1.00 94.06 116 GLU A O 1
ATOM 946 N N . TYR A 1 117 ? 5.500 4.011 7.938 1.00 94.12 117 TYR A N 1
ATOM 947 C CA . TYR A 1 117 ? 6.143 2.985 7.124 1.00 94.12 117 TYR A CA 1
ATOM 948 C C . TYR A 1 117 ? 5.964 3.235 5.622 1.00 94.12 117 TYR A C 1
ATOM 950 O O . TYR A 1 117 ? 6.844 2.873 4.848 1.00 94.12 117 TYR A O 1
ATOM 958 N N . LEU A 1 118 ? 4.890 3.906 5.190 1.00 95.00 118 LEU A N 1
ATOM 959 C CA . LEU A 1 118 ? 4.661 4.236 3.776 1.00 95.00 118 LEU A CA 1
ATOM 960 C C . LEU A 1 118 ? 5.401 5.490 3.289 1.00 95.00 118 LEU A C 1
ATOM 962 O O . LEU A 1 118 ? 5.600 5.639 2.083 1.00 95.00 118 LEU A O 1
ATOM 966 N N . LYS A 1 119 ? 5.869 6.374 4.184 1.00 94.25 119 LYS A N 1
ATOM 967 C CA . LYS A 1 119 ? 6.651 7.574 3.815 1.00 94.25 119 LYS A CA 1
ATOM 968 C C . LYS A 1 119 ? 7.811 7.293 2.840 1.00 94.25 119 LYS A C 1
ATOM 970 O O . LYS A 1 119 ? 7.901 8.009 1.837 1.00 94.25 119 LYS A O 1
ATOM 975 N N . PRO A 1 120 ? 8.704 6.306 3.072 1.00 94.44 120 PRO A N 1
ATOM 976 C CA . PRO A 1 120 ? 9.787 6.006 2.133 1.00 94.44 120 PRO A CA 1
ATOM 977 C C . PRO A 1 120 ? 9.265 5.581 0.757 1.00 94.44 120 PRO A C 1
ATOM 979 O O . PRO A 1 120 ? 9.767 6.076 -0.252 1.00 94.44 120 PRO A O 1
ATOM 982 N N . LEU A 1 121 ? 8.221 4.749 0.704 1.00 93.50 121 LEU A N 1
ATOM 983 C CA . LEU A 1 121 ? 7.607 4.315 -0.550 1.00 93.50 121 LEU A CA 1
ATOM 984 C C . LEU A 1 121 ? 7.010 5.503 -1.321 1.00 93.50 121 LEU A C 1
ATOM 986 O O . LEU A 1 121 ? 7.284 5.672 -2.506 1.00 93.50 121 LEU A O 1
ATOM 990 N N . PHE A 1 122 ? 6.272 6.390 -0.650 1.00 95.56 122 PHE A N 1
ATOM 991 C CA . PHE A 1 122 ? 5.710 7.593 -1.277 1.00 95.56 122 PHE A CA 1
ATOM 992 C C . PHE A 1 122 ? 6.779 8.542 -1.812 1.00 95.56 122 PHE A C 1
ATOM 994 O O . PHE A 1 122 ? 6.609 9.133 -2.883 1.00 95.56 122 PHE A O 1
ATOM 1001 N N . LYS A 1 123 ? 7.910 8.658 -1.110 1.00 95.62 123 LYS A N 1
ATOM 1002 C CA . LYS A 1 123 ? 9.062 9.429 -1.583 1.00 95.62 123 LYS A CA 1
ATOM 1003 C C . LYS A 1 123 ? 9.673 8.800 -2.836 1.00 95.62 123 LYS A C 1
ATOM 1005 O O . LYS A 1 123 ? 9.980 9.529 -3.776 1.00 95.62 123 LYS A O 1
ATOM 1010 N N . GLN A 1 124 ? 9.827 7.475 -2.866 1.00 93.12 124 GLN A N 1
ATOM 1011 C CA . GLN A 1 124 ? 10.372 6.756 -4.021 1.00 93.12 124 GLN A CA 1
ATOM 1012 C C . GLN A 1 124 ? 9.446 6.825 -5.243 1.00 93.12 124 GLN A C 1
ATOM 1014 O O . GLN A 1 124 ? 9.937 7.047 -6.347 1.00 93.12 124 GLN A O 1
ATOM 1019 N N . LEU A 1 125 ? 8.127 6.712 -5.051 1.00 93.81 125 LEU A N 1
ATOM 1020 C CA . LEU A 1 125 ? 7.131 6.859 -6.120 1.00 93.81 125 LEU A CA 1
ATOM 1021 C C . LEU A 1 125 ? 7.118 8.288 -6.680 1.00 93.81 125 LEU A C 1
ATOM 1023 O O . LEU A 1 125 ? 7.173 8.472 -7.892 1.00 93.81 125 LEU A O 1
ATOM 1027 N N . THR A 1 126 ? 7.141 9.309 -5.814 1.00 94.50 126 THR A N 1
ATOM 1028 C CA . THR A 1 126 ? 7.209 10.720 -6.245 1.00 94.50 126 THR A CA 1
ATOM 1029 C C . THR A 1 126 ? 8.476 11.008 -7.055 1.00 94.50 126 THR A C 1
ATOM 1031 O O . THR A 1 126 ? 8.423 11.704 -8.066 1.00 94.50 126 THR A O 1
ATOM 1034 N N . LYS A 1 127 ? 9.624 10.472 -6.620 1.00 94.50 127 LYS A N 1
ATOM 1035 C CA . LYS A 1 127 ? 10.921 10.685 -7.280 1.00 94.50 127 LYS A CA 1
ATOM 1036 C C . LYS A 1 127 ? 11.199 9.732 -8.442 1.00 94.50 127 LYS A C 1
ATOM 1038 O O . LYS A 1 127 ? 12.235 9.881 -9.077 1.00 94.50 127 LYS A O 1
ATOM 1043 N N . GLN A 1 128 ? 10.326 8.756 -8.698 1.00 92.06 128 GLN A N 1
ATOM 1044 C CA . GLN A 1 128 ? 10.542 7.698 -9.692 1.00 92.06 128 GLN A CA 1
ATOM 1045 C C . GLN A 1 128 ? 11.853 6.922 -9.454 1.00 92.06 128 GLN A C 1
ATOM 1047 O O . GLN A 1 128 ? 12.507 6.495 -10.401 1.00 92.06 128 GLN A O 1
ATOM 1052 N N . THR A 1 129 ? 12.240 6.699 -8.191 1.00 91.44 129 THR A N 1
ATOM 1053 C CA . THR A 1 129 ? 13.476 5.975 -7.811 1.00 91.44 129 THR A CA 1
ATOM 1054 C C . THR A 1 129 ? 13.216 4.565 -7.277 1.00 91.44 129 THR A C 1
ATOM 1056 O O . THR A 1 129 ? 14.114 3.944 -6.719 1.00 91.44 129 THR A O 1
ATOM 1059 N N . ILE A 1 130 ? 11.978 4.076 -7.363 1.00 89.50 130 ILE A N 1
ATOM 1060 C CA . ILE A 1 130 ? 11.607 2.728 -6.915 1.00 89.50 130 ILE A CA 1
ATOM 1061 C C . ILE A 1 130 ? 12.220 1.651 -7.825 1.00 89.50 130 ILE A C 1
ATOM 1063 O O . ILE A 1 130 ? 12.316 1.852 -9.030 1.00 89.50 130 ILE A O 1
ATOM 1067 N N . ALA A 1 131 ? 12.631 0.501 -7.302 1.00 88.38 131 ALA A N 1
ATOM 1068 C CA . ALA A 1 131 ? 13.174 -0.556 -8.156 1.00 88.38 131 ALA A CA 1
ATOM 1069 C C . ALA A 1 131 ? 12.113 -1.080 -9.155 1.00 88.38 131 ALA A C 1
ATOM 1071 O O . ALA A 1 131 ? 10.921 -1.132 -8.836 1.00 88.38 131 ALA A O 1
ATOM 1072 N N . ASP A 1 132 ? 12.523 -1.405 -10.386 1.00 85.56 132 ASP A N 1
ATOM 1073 C CA . ASP A 1 132 ? 11.601 -1.785 -11.473 1.00 85.56 132 ASP A CA 1
ATOM 1074 C C . ASP A 1 132 ? 10.836 -3.080 -11.187 1.00 85.56 132 ASP A C 1
ATOM 1076 O O . ASP A 1 132 ? 9.679 -3.228 -11.575 1.00 85.56 132 ASP A O 1
ATOM 1080 N N . ASP A 1 133 ? 11.474 -4.027 -10.509 1.00 84.19 133 ASP A N 1
ATOM 1081 C CA . ASP A 1 133 ? 10.860 -5.266 -10.043 1.00 84.19 133 ASP A CA 1
ATOM 1082 C C . ASP A 1 133 ? 9.737 -4.993 -9.036 1.00 84.19 133 ASP A C 1
ATOM 1084 O O . ASP A 1 133 ? 8.629 -5.505 -9.202 1.00 84.19 133 ASP A O 1
ATOM 1088 N N . ILE A 1 134 ? 9.972 -4.129 -8.049 1.00 88.25 134 ILE A N 1
ATOM 1089 C CA . ILE A 1 134 ? 8.963 -3.722 -7.064 1.00 88.25 134 ILE A CA 1
ATOM 1090 C C . ILE A 1 134 ? 7.828 -2.965 -7.756 1.00 88.25 134 ILE A C 1
ATOM 1092 O O . ILE A 1 134 ? 6.656 -3.252 -7.510 1.00 88.25 134 ILE A O 1
ATOM 1096 N N . LEU A 1 135 ? 8.149 -2.045 -8.672 1.00 90.25 135 LEU A N 1
ATOM 1097 C CA . LEU A 1 135 ? 7.142 -1.302 -9.429 1.00 90.25 135 LEU A CA 1
ATOM 1098 C C . LEU A 1 135 ? 6.223 -2.237 -10.228 1.00 90.25 135 LEU A C 1
ATOM 1100 O O . LEU A 1 135 ? 5.005 -2.070 -10.184 1.00 90.25 135 LEU A O 1
ATOM 1104 N N . LYS A 1 136 ? 6.777 -3.249 -10.907 1.00 89.75 136 LYS A N 1
ATOM 1105 C CA . LYS A 1 136 ? 5.992 -4.246 -11.655 1.00 89.75 136 LYS A CA 1
ATOM 1106 C C . LYS A 1 136 ? 4.992 -4.979 -10.762 1.00 89.75 136 LYS A C 1
ATOM 1108 O O . LYS A 1 136 ? 3.829 -5.105 -11.137 1.00 89.75 136 LYS A O 1
ATOM 1113 N N . HIS A 1 137 ? 5.411 -5.415 -9.575 1.00 90.50 137 HIS A N 1
ATOM 1114 C CA . HIS A 1 137 ? 4.502 -6.078 -8.640 1.00 90.50 137 HIS A CA 1
ATOM 1115 C C . HIS A 1 137 ? 3.446 -5.115 -8.091 1.00 90.50 137 HIS A C 1
ATOM 1117 O O . HIS A 1 137 ? 2.272 -5.473 -8.039 1.00 90.50 137 HIS A O 1
ATOM 1123 N N . LEU A 1 138 ? 3.820 -3.875 -7.753 1.00 92.81 138 LEU A N 1
ATOM 1124 C CA . LEU A 1 138 ? 2.861 -2.858 -7.312 1.00 92.81 138 LEU A CA 1
ATOM 1125 C C . LEU A 1 138 ? 1.786 -2.591 -8.368 1.00 92.81 138 LEU A C 1
ATOM 1127 O O . LEU A 1 138 ? 0.610 -2.526 -8.021 1.00 92.81 138 LEU A O 1
ATOM 1131 N N . ILE A 1 139 ? 2.160 -2.499 -9.649 1.00 93.25 139 ILE A N 1
ATOM 1132 C CA . ILE A 1 139 ? 1.2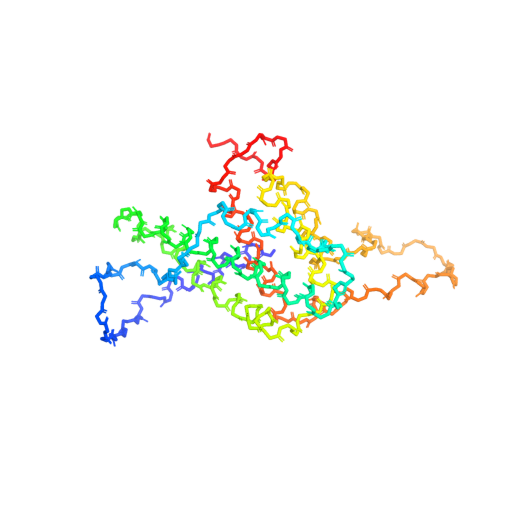07 -2.353 -10.759 1.00 93.25 139 ILE A CA 1
ATOM 1133 C C . ILE A 1 139 ? 0.175 -3.489 -10.742 1.00 93.25 139 ILE A C 1
ATOM 1135 O O . ILE A 1 139 ? -1.024 -3.231 -10.848 1.00 93.25 139 ILE A O 1
ATOM 1139 N N . ILE A 1 140 ? 0.628 -4.738 -10.604 1.00 92.31 140 ILE A N 1
ATOM 1140 C CA . ILE A 1 140 ? -0.244 -5.920 -10.595 1.00 92.31 140 ILE A CA 1
ATOM 1141 C C . ILE A 1 140 ? -1.166 -5.904 -9.370 1.00 92.31 140 ILE A C 1
ATOM 1143 O O . ILE A 1 140 ? -2.373 -6.090 -9.508 1.00 92.31 140 ILE A O 1
ATOM 1147 N N . ILE A 1 141 ? -0.616 -5.613 -8.187 1.00 93.94 141 ILE A N 1
ATOM 1148 C CA . ILE A 1 141 ? -1.382 -5.522 -6.939 1.00 93.94 141 ILE A CA 1
ATOM 1149 C C . ILE A 1 141 ? -2.484 -4.466 -7.070 1.00 93.94 141 ILE A C 1
ATOM 1151 O O . ILE A 1 141 ? -3.640 -4.763 -6.785 1.00 93.94 141 ILE A O 1
ATOM 1155 N N . ILE A 1 142 ? -2.162 -3.249 -7.528 1.00 94.19 142 ILE A N 1
ATOM 1156 C CA . ILE A 1 142 ? -3.157 -2.173 -7.643 1.00 94.19 142 ILE A CA 1
ATOM 1157 C C . ILE A 1 142 ? -4.265 -2.538 -8.635 1.00 94.19 142 ILE A C 1
ATOM 1159 O O . ILE A 1 142 ? -5.434 -2.308 -8.332 1.00 94.19 142 ILE A O 1
ATOM 1163 N N . LYS A 1 143 ? -3.931 -3.150 -9.779 1.00 92.75 143 LYS A N 1
ATOM 1164 C CA . LYS A 1 143 ? -4.935 -3.609 -10.751 1.00 92.75 143 LYS A CA 1
ATOM 1165 C C . LYS A 1 143 ? -5.939 -4.572 -10.122 1.00 92.75 143 LYS A C 1
ATOM 1167 O O . LYS A 1 143 ? -7.137 -4.308 -10.162 1.00 92.75 143 LYS A O 1
ATOM 1172 N N . TYR A 1 144 ? -5.456 -5.627 -9.471 1.00 93.00 144 TYR A N 1
ATOM 1173 C CA . TYR A 1 144 ? -6.337 -6.615 -8.851 1.00 93.00 144 TYR A CA 1
ATOM 1174 C C . TYR A 1 144 ? -7.116 -6.058 -7.651 1.00 93.00 144 TYR A C 1
ATOM 1176 O O . TYR A 1 144 ? -8.277 -6.409 -7.456 1.00 93.00 144 TYR A O 1
ATOM 1184 N N . LEU A 1 145 ? -6.538 -5.127 -6.881 1.00 92.69 145 LEU A N 1
ATOM 1185 C CA . LEU A 1 145 ? -7.273 -4.433 -5.816 1.00 92.69 145 LEU A CA 1
ATOM 1186 C C . LEU A 1 145 ? -8.442 -3.602 -6.360 1.00 92.69 145 LEU A C 1
ATOM 1188 O O . LEU A 1 145 ? -9.500 -3.573 -5.734 1.00 92.69 145 LEU A O 1
ATOM 1192 N N . LEU A 1 146 ? -8.268 -2.941 -7.508 1.00 90.62 146 LEU A N 1
ATOM 1193 C CA . LEU A 1 146 ? -9.332 -2.176 -8.164 1.00 90.62 146 LEU A CA 1
ATOM 1194 C C . LEU A 1 146 ? -10.418 -3.087 -8.753 1.00 90.62 146 LEU A C 1
ATOM 1196 O O . LEU A 1 146 ? -11.599 -2.748 -8.696 1.00 90.62 146 LEU A O 1
ATOM 1200 N N . GLU A 1 147 ? -10.037 -4.265 -9.247 1.00 89.88 147 GLU A N 1
ATOM 1201 C CA . GLU A 1 147 ? -10.953 -5.311 -9.730 1.00 89.88 147 GLU A CA 1
ATOM 1202 C C . GLU A 1 147 ? -11.629 -6.108 -8.597 1.00 89.88 147 GLU A C 1
ATOM 1204 O O . GLU A 1 147 ? -12.489 -6.957 -8.855 1.00 89.88 147 GLU A O 1
ATOM 1209 N N . ARG A 1 148 ? -11.273 -5.821 -7.335 1.00 90.94 148 ARG A N 1
ATOM 1210 C CA . ARG A 1 148 ? -11.722 -6.543 -6.131 1.00 90.94 148 ARG A CA 1
ATOM 1211 C C . ARG A 1 148 ? -11.409 -8.039 -6.186 1.00 90.94 148 ARG A C 1
ATOM 1213 O O . ARG A 1 148 ? -12.203 -8.869 -5.738 1.00 90.94 148 ARG A O 1
ATOM 1220 N N . ASP A 1 149 ? -10.256 -8.375 -6.750 1.00 90.50 149 ASP A N 1
ATOM 1221 C CA . ASP A 1 149 ? -9.679 -9.712 -6.725 1.00 90.50 149 ASP A CA 1
ATOM 1222 C C . ASP A 1 149 ? -8.530 -9.750 -5.711 1.00 90.50 149 ASP A C 1
ATOM 1224 O O . ASP A 1 149 ? -7.360 -9.507 -6.017 1.00 90.50 149 ASP A O 1
ATOM 1228 N N . TYR A 1 150 ? -8.870 -10.007 -4.450 1.00 91.25 150 TYR A N 1
ATOM 1229 C CA . TYR A 1 150 ? -7.885 -9.971 -3.372 1.00 91.25 150 TYR A CA 1
ATOM 1230 C C . TYR A 1 150 ? -6.968 -11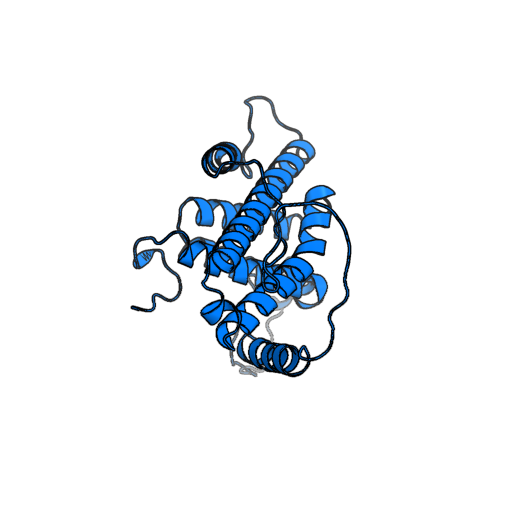.193 -3.382 1.00 91.25 150 TYR A C 1
ATOM 1232 O O . TYR A 1 150 ? -5.851 -11.105 -2.873 1.00 91.25 150 TYR A O 1
ATOM 1240 N N . VAL A 1 151 ? -7.401 -12.306 -3.984 1.00 89.00 151 VAL A N 1
ATOM 1241 C CA . VAL A 1 151 ? -6.606 -13.536 -4.101 1.00 89.00 151 VAL A CA 1
ATOM 1242 C C . VAL A 1 151 ? -5.409 -13.296 -5.011 1.00 89.00 151 VAL A C 1
ATOM 1244 O O . VAL A 1 151 ? -4.271 -13.485 -4.578 1.00 89.00 151 VAL A O 1
ATOM 1247 N N . HIS A 1 152 ? -5.640 -12.795 -6.226 1.00 89.69 152 HIS A N 1
ATOM 1248 C CA . HIS A 1 152 ? -4.554 -12.504 -7.162 1.00 89.69 152 HIS A CA 1
ATOM 1249 C C . HIS A 1 152 ? -3.703 -11.312 -6.708 1.00 89.69 152 HIS A C 1
ATOM 1251 O O . HIS A 1 152 ? -2.480 -11.331 -6.858 1.00 89.69 152 HIS A O 1
ATOM 1257 N N . ALA A 1 153 ? -4.312 -10.298 -6.078 1.00 91.31 153 ALA A N 1
ATOM 1258 C CA . ALA A 1 153 ? -3.551 -9.212 -5.463 1.00 91.31 153 ALA A CA 1
ATOM 1259 C C . ALA A 1 153 ? -2.598 -9.739 -4.376 1.00 91.31 153 ALA A C 1
ATOM 1261 O O . ALA A 1 153 ? -1.452 -9.299 -4.277 1.00 91.31 153 ALA A O 1
ATOM 1262 N N . ASN A 1 154 ? -3.059 -10.687 -3.556 1.00 90.31 154 ASN A N 1
ATOM 1263 C CA . ASN A 1 154 ? -2.250 -11.294 -2.508 1.00 90.31 154 ASN A CA 1
ATOM 1264 C C . ASN A 1 154 ? -1.153 -12.207 -3.059 1.00 90.31 154 ASN A C 1
ATOM 1266 O O . ASN A 1 154 ? -0.053 -12.191 -2.517 1.00 90.31 154 ASN A O 1
ATOM 1270 N N . ASP A 1 155 ? -1.408 -12.953 -4.132 1.00 89.25 155 ASP A N 1
ATOM 1271 C CA . ASP A 1 155 ? -0.368 -13.741 -4.800 1.00 89.25 155 ASP A CA 1
ATOM 1272 C C . ASP A 1 155 ? 0.771 -12.842 -5.310 1.00 89.25 155 ASP A C 1
ATOM 1274 O O . ASP A 1 155 ? 1.933 -13.045 -4.959 1.00 89.25 155 ASP A O 1
ATOM 1278 N N . ALA A 1 156 ? 0.438 -11.752 -6.011 1.00 89.38 156 ALA A N 1
ATOM 1279 C CA . ALA A 1 156 ? 1.425 -10.767 -6.457 1.00 89.38 156 ALA A CA 1
ATOM 1280 C C . ALA A 1 156 ? 2.181 -10.113 -5.282 1.00 89.38 156 ALA A C 1
ATOM 1282 O O . ALA A 1 156 ? 3.385 -9.864 -5.368 1.00 89.38 156 ALA A O 1
ATOM 1283 N N . TYR A 1 157 ? 1.497 -9.868 -4.161 1.00 90.31 157 TYR A N 1
ATOM 1284 C CA . TYR A 1 157 ? 2.129 -9.395 -2.930 1.00 90.31 157 TYR A CA 1
ATOM 1285 C C . TYR A 1 157 ? 3.132 -10.405 -2.361 1.00 90.31 157 TYR A C 1
ATOM 1287 O O . TYR A 1 157 ? 4.243 -10.018 -2.001 1.00 90.31 157 TYR A O 1
ATOM 1295 N N . LEU A 1 158 ? 2.768 -11.687 -2.288 1.00 87.88 158 LEU A N 1
ATOM 1296 C CA . LEU A 1 158 ? 3.656 -12.738 -1.791 1.00 87.88 158 LEU A CA 1
ATOM 1297 C C . LEU A 1 158 ? 4.870 -12.904 -2.708 1.00 87.88 158 LEU A C 1
ATOM 1299 O O . LEU A 1 158 ? 5.995 -12.947 -2.213 1.00 87.88 158 LEU A O 1
ATOM 1303 N N . GLN A 1 159 ? 4.667 -12.897 -4.026 1.00 84.44 159 GLN A N 1
ATOM 1304 C CA . GLN A 1 159 ? 5.758 -12.915 -5.002 1.00 84.44 159 GLN A CA 1
ATOM 1305 C C . GLN A 1 159 ? 6.700 -11.717 -4.834 1.00 84.44 159 GLN A C 1
ATOM 1307 O O . GLN A 1 159 ? 7.909 -11.885 -4.921 1.00 84.44 159 GLN A O 1
ATOM 1312 N N . MET A 1 160 ? 6.192 -10.528 -4.513 1.00 84.06 160 MET A N 1
ATOM 1313 C CA . MET A 1 160 ? 7.035 -9.360 -4.237 1.00 84.06 160 MET A CA 1
ATOM 1314 C C . MET A 1 160 ? 7.786 -9.465 -2.901 1.00 84.06 160 MET A C 1
ATOM 1316 O O . MET A 1 160 ? 8.958 -9.110 -2.814 1.00 84.06 160 MET A O 1
ATOM 1320 N N . ALA A 1 161 ? 7.104 -9.907 -1.842 1.00 80.19 161 ALA A N 1
ATOM 1321 C CA . ALA A 1 161 ? 7.632 -9.904 -0.477 1.00 80.19 161 ALA A CA 1
ATOM 1322 C C . ALA A 1 161 ? 8.628 -11.042 -0.211 1.00 80.19 161 ALA A C 1
ATOM 1324 O O . ALA A 1 161 ? 9.532 -10.905 0.613 1.00 80.19 161 ALA A O 1
ATOM 1325 N N . ILE A 1 162 ? 8.426 -12.176 -0.879 1.00 72.44 162 ILE A N 1
ATOM 1326 C CA . ILE A 1 162 ? 9.181 -13.413 -0.679 1.00 72.44 162 ILE A CA 1
ATOM 1327 C C . ILE A 1 162 ? 9.997 -13.776 -1.917 1.00 72.44 162 ILE A C 1
ATOM 1329 O O . ILE A 1 162 ? 11.066 -14.370 -1.789 1.00 72.44 162 ILE A O 1
ATOM 1333 N N . GLY A 1 163 ? 9.501 -13.425 -3.104 1.00 64.00 163 GLY A N 1
ATOM 1334 C CA . GLY A 1 163 ? 10.077 -13.845 -4.368 1.00 64.00 163 GLY A CA 1
ATOM 1335 C C . GLY A 1 163 ? 9.701 -15.252 -4.802 1.00 64.00 163 GLY A C 1
ATOM 1336 O O . GLY A 1 163 ? 9.179 -16.057 -4.037 1.00 64.00 163 GLY A O 1
ATOM 1337 N N . ASN A 1 164 ? 10.052 -15.576 -6.046 1.00 50.50 164 ASN A N 1
ATOM 1338 C CA . ASN A 1 164 ? 9.908 -16.907 -6.636 1.00 50.50 164 ASN A CA 1
ATOM 1339 C C . ASN A 1 164 ? 11.018 -17.874 -6.167 1.00 50.50 164 ASN A C 1
ATOM 1341 O O . ASN A 1 164 ? 11.515 -18.702 -6.931 1.00 50.50 164 ASN A O 1
ATOM 1345 N N . ALA A 1 165 ? 11.475 -17.713 -4.922 1.00 41.25 165 ALA A N 1
ATOM 1346 C CA . ALA A 1 165 ? 12.449 -18.607 -4.326 1.00 41.25 165 ALA A CA 1
ATOM 1347 C C . ALA A 1 165 ? 11.759 -19.965 -4.119 1.00 41.25 165 ALA A C 1
ATOM 1349 O O . ALA A 1 165 ? 10.754 -20.024 -3.405 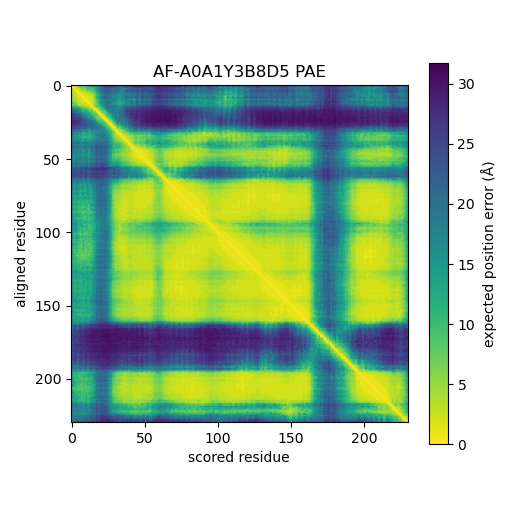1.00 41.25 165 ALA A O 1
ATOM 1350 N N . PRO A 1 166 ? 12.243 -21.059 -4.733 1.00 47.03 166 PRO A N 1
ATOM 1351 C CA . PRO A 1 166 ? 11.688 -22.375 -4.472 1.00 47.03 166 PRO A CA 1
ATOM 1352 C C . PRO A 1 166 ? 11.927 -22.688 -2.996 1.00 47.03 166 PRO A C 1
ATOM 1354 O O . PRO A 1 166 ? 13.057 -22.945 -2.586 1.00 47.03 166 PRO A O 1
ATOM 1357 N N . TRP A 1 167 ? 10.882 -22.626 -2.179 1.00 43.09 167 TRP A N 1
ATOM 1358 C CA . TRP A 1 167 ? 10.974 -23.021 -0.782 1.00 43.09 167 TRP A CA 1
ATOM 1359 C C . TRP A 1 167 ? 11.106 -24.544 -0.687 1.00 43.09 167 TRP A C 1
ATOM 1361 O O . TRP A 1 167 ? 10.193 -25.249 -1.117 1.00 43.09 167 TRP A O 1
ATOM 1371 N N . PRO A 1 168 ? 12.128 -25.098 -0.016 1.00 39.28 168 PRO A N 1
ATOM 1372 C CA . PRO A 1 168 ? 11.925 -26.264 0.810 1.00 39.28 168 PRO A CA 1
ATOM 1373 C C . PRO A 1 168 ? 11.644 -25.731 2.217 1.00 39.28 168 PRO A C 1
ATOM 1375 O O . PRO A 1 168 ? 12.565 -25.475 2.993 1.00 39.28 168 PRO A O 1
ATOM 1378 N N . ILE A 1 169 ? 10.375 -25.529 2.571 1.00 42.66 169 ILE A N 1
ATOM 1379 C CA . ILE A 1 169 ? 10.020 -25.506 3.993 1.00 42.66 169 ILE A CA 1
ATOM 1380 C C . ILE A 1 169 ? 10.310 -26.930 4.494 1.00 42.66 169 ILE A C 1
ATOM 1382 O O . ILE A 1 169 ? 9.533 -27.847 4.262 1.00 42.66 169 ILE A O 1
ATOM 1386 N N . GLY A 1 170 ? 11.490 -27.126 5.092 1.00 52.78 170 GLY A N 1
ATOM 1387 C CA . GLY A 1 170 ? 11.854 -28.347 5.815 1.00 52.78 170 GLY A CA 1
ATOM 1388 C C . GLY A 1 170 ? 12.467 -29.502 5.011 1.00 52.78 170 GLY A C 1
ATOM 1389 O O . GLY A 1 170 ? 11.970 -30.617 5.104 1.00 52.78 170 GLY A O 1
ATOM 1390 N N . VAL A 1 171 ? 13.598 -29.300 4.318 1.00 41.22 171 VAL A N 1
ATOM 1391 C CA . VAL A 1 171 ? 14.517 -30.415 3.986 1.00 41.22 171 VAL A CA 1
ATOM 1392 C C . VAL A 1 171 ? 15.968 -29.997 4.243 1.00 41.22 171 VAL A C 1
ATOM 1394 O O . VAL A 1 171 ? 16.676 -29.525 3.354 1.00 41.22 171 VAL A O 1
ATOM 1397 N N . THR A 1 172 ? 16.436 -30.181 5.477 1.00 47.50 172 THR A N 1
ATOM 1398 C CA . THR A 1 172 ? 17.868 -30.354 5.745 1.00 47.50 172 THR A CA 1
ATOM 1399 C C . THR A 1 172 ? 18.284 -31.713 5.191 1.00 47.50 172 THR A C 1
ATOM 1401 O O . THR A 1 172 ? 17.790 -32.725 5.666 1.00 47.50 172 THR A O 1
ATOM 1404 N N . MET A 1 173 ? 19.175 -31.713 4.197 1.00 37.56 173 MET A N 1
ATOM 1405 C CA . MET A 1 173 ? 19.923 -32.867 3.675 1.00 37.56 173 MET A CA 1
ATOM 1406 C C . MET A 1 173 ? 19.154 -34.172 3.405 1.00 37.56 173 MET A C 1
ATOM 1408 O O . MET A 1 173 ? 18.887 -34.949 4.314 1.00 37.56 173 MET A O 1
ATOM 1412 N N . VAL A 1 174 ? 19.058 -34.550 2.126 1.00 51.78 174 VAL A N 1
ATOM 1413 C CA . VAL A 1 174 ? 19.214 -35.967 1.757 1.00 51.78 174 VAL A CA 1
ATOM 1414 C C . VAL A 1 174 ? 19.983 -36.075 0.433 1.00 51.78 174 VAL A C 1
ATOM 1416 O O . VAL A 1 174 ? 19.490 -35.649 -0.608 1.00 51.78 174 VAL A O 1
ATOM 1419 N N . GLY A 1 175 ? 21.205 -36.625 0.483 1.00 56.03 175 GLY A N 1
ATOM 1420 C CA . GLY A 1 175 ? 21.965 -37.096 -0.685 1.00 56.03 175 GLY A CA 1
ATOM 1421 C C . GLY A 1 175 ? 23.358 -36.477 -0.885 1.00 56.03 175 GLY A C 1
ATOM 1422 O O . GLY A 1 175 ? 23.485 -35.295 -1.183 1.00 56.03 175 GLY A O 1
ATOM 1423 N N . ILE A 1 176 ? 24.397 -37.320 -0.816 1.00 56.44 176 ILE A N 1
ATOM 1424 C CA . ILE A 1 176 ? 25.851 -37.032 -0.902 1.00 56.44 176 ILE A CA 1
ATOM 1425 C C . ILE A 1 176 ? 26.323 -36.456 -2.263 1.00 56.44 176 ILE A C 1
ATOM 1427 O O . ILE A 1 176 ? 27.504 -36.203 -2.459 1.00 56.44 176 ILE A O 1
ATOM 1431 N N . HIS A 1 177 ? 25.429 -36.173 -3.212 1.00 62.19 177 HIS A N 1
ATOM 1432 C CA . HIS A 1 177 ? 25.819 -35.670 -4.534 1.00 62.19 177 HIS A CA 1
ATOM 1433 C C . HIS A 1 177 ? 25.084 -34.373 -4.875 1.00 62.19 177 HIS A C 1
ATOM 1435 O O . HIS A 1 177 ? 24.002 -34.376 -5.466 1.00 62.19 177 HIS A O 1
ATOM 1441 N N . ALA A 1 178 ? 25.698 -33.243 -4.520 1.00 53.94 178 ALA A N 1
ATOM 1442 C CA . ALA A 1 178 ? 25.293 -31.938 -5.024 1.00 53.94 178 ALA A CA 1
ATOM 1443 C C . ALA A 1 178 ? 25.528 -31.898 -6.545 1.00 53.94 178 ALA A C 1
ATOM 1445 O O . ALA A 1 178 ? 26.662 -31.966 -7.013 1.00 53.94 178 ALA A O 1
ATOM 1446 N N . ARG A 1 179 ? 24.451 -31.828 -7.339 1.00 62.41 179 ARG A N 1
ATOM 1447 C CA . ARG A 1 179 ? 24.557 -31.673 -8.797 1.00 62.41 179 ARG A CA 1
ATOM 1448 C C . ARG A 1 179 ? 24.960 -30.236 -9.138 1.00 62.41 179 ARG A C 1
ATOM 1450 O O . ARG A 1 179 ? 24.333 -29.285 -8.672 1.00 62.41 179 ARG A O 1
ATOM 1457 N N . THR A 1 180 ? 25.945 -30.094 -10.018 1.00 55.44 180 THR A N 1
ATOM 1458 C CA . THR A 1 180 ? 26.604 -28.851 -10.475 1.00 55.44 180 THR A CA 1
ATOM 1459 C C . THR A 1 180 ? 25.717 -27.871 -11.268 1.00 55.44 180 THR A C 1
ATOM 1461 O O . THR A 1 180 ? 26.213 -26.896 -11.818 1.00 55.44 180 THR A O 1
ATOM 1464 N N . GLY A 1 181 ? 24.395 -28.076 -11.313 1.00 51.59 181 GLY A N 1
ATOM 1465 C CA . GLY A 1 181 ? 23.429 -27.169 -11.955 1.00 51.59 181 GLY A CA 1
ATOM 1466 C C . GLY A 1 181 ? 22.662 -26.251 -10.993 1.00 51.59 181 GLY A C 1
ATOM 1467 O O . GLY A 1 181 ? 21.798 -25.497 -11.433 1.00 51.59 181 GLY A O 1
ATOM 1468 N N . ARG A 1 182 ? 22.932 -26.319 -9.681 1.00 52.78 182 ARG A N 1
ATOM 1469 C CA . ARG A 1 182 ? 22.129 -25.639 -8.645 1.00 52.78 182 ARG A CA 1
ATOM 1470 C C . ARG A 1 182 ? 22.439 -24.145 -8.469 1.00 52.78 182 ARG A C 1
ATOM 1472 O O . ARG A 1 182 ? 21.698 -23.455 -7.778 1.00 52.78 182 ARG A O 1
ATOM 1479 N N . GLU A 1 183 ? 23.491 -23.638 -9.107 1.00 49.62 183 GLU A N 1
ATOM 1480 C CA . GLU A 1 183 ? 23.952 -22.252 -8.926 1.00 49.62 183 GLU A CA 1
ATOM 1481 C C . GLU A 1 183 ? 23.189 -21.228 -9.784 1.00 49.62 183 GLU A C 1
ATOM 1483 O O . GLU A 1 183 ? 23.171 -20.044 -9.462 1.00 49.62 183 GLU A O 1
ATOM 1488 N N . LYS A 1 184 ? 22.471 -21.660 -10.833 1.00 49.06 184 LYS A N 1
ATOM 1489 C CA . LYS A 1 184 ? 21.721 -20.748 -11.724 1.00 49.06 184 LYS A CA 1
ATOM 1490 C C . LYS A 1 184 ? 20.301 -20.390 -11.264 1.00 49.06 184 LYS A C 1
ATOM 1492 O O . LYS A 1 184 ? 19.597 -19.698 -11.989 1.00 49.06 184 LYS A O 1
ATOM 1497 N N . ILE A 1 185 ? 19.884 -20.807 -10.066 1.00 46.53 185 ILE A N 1
ATOM 1498 C CA . ILE A 1 185 ? 18.553 -20.478 -9.509 1.00 46.53 185 ILE A CA 1
ATOM 1499 C C . ILE A 1 185 ? 18.615 -19.268 -8.547 1.00 46.53 185 ILE A C 1
ATOM 1501 O O . ILE A 1 185 ? 17.593 -18.790 -8.071 1.00 46.53 185 ILE A O 1
ATOM 1505 N N . PHE A 1 186 ? 19.801 -18.713 -8.280 1.00 45.84 186 PHE A N 1
ATOM 1506 C CA . PHE A 1 186 ? 20.002 -17.778 -7.163 1.00 45.84 186 PHE A CA 1
ATOM 1507 C C . PHE A 1 186 ? 19.945 -16.276 -7.480 1.00 45.84 186 PHE A C 1
ATOM 1509 O O . PHE A 1 186 ? 20.155 -15.469 -6.579 1.00 45.84 186 PHE A O 1
ATOM 1516 N N . ALA A 1 187 ? 19.663 -15.858 -8.716 1.00 44.31 187 ALA A N 1
ATOM 1517 C CA . ALA A 1 187 ? 19.906 -14.467 -9.110 1.00 44.31 187 ALA A CA 1
ATOM 1518 C C . ALA A 1 187 ? 18.786 -13.830 -9.939 1.00 44.31 187 ALA A C 1
ATOM 1520 O O . ALA A 1 187 ? 19.015 -13.375 -11.056 1.00 44.31 187 ALA A O 1
ATOM 1521 N N . GLN A 1 188 ? 17.585 -13.720 -9.376 1.00 46.50 188 GLN A N 1
ATOM 1522 C CA . GLN A 1 188 ? 16.687 -12.630 -9.770 1.00 46.50 188 GLN A CA 1
ATOM 1523 C C . GLN A 1 188 ? 16.225 -11.870 -8.522 1.00 46.50 188 GLN A C 1
ATOM 1525 O O . GLN A 1 188 ? 15.180 -12.149 -7.960 1.00 46.50 188 GLN A O 1
ATOM 1530 N N . ASN A 1 189 ? 17.081 -10.947 -8.065 1.00 46.31 189 ASN A N 1
ATOM 1531 C CA . ASN A 1 189 ? 16.811 -9.697 -7.324 1.00 46.31 189 ASN A CA 1
ATOM 1532 C C . ASN A 1 189 ? 15.974 -9.697 -6.023 1.00 46.31 189 ASN A C 1
ATOM 1534 O O . ASN A 1 189 ? 15.824 -8.655 -5.398 1.00 46.31 189 ASN A O 1
ATOM 1538 N N . ILE A 1 190 ? 15.514 -10.845 -5.536 1.00 51.41 190 ILE A N 1
ATOM 1539 C CA . ILE A 1 190 ? 14.637 -10.966 -4.356 1.00 51.41 190 ILE A CA 1
ATOM 1540 C C . ILE A 1 190 ? 15.392 -10.847 -3.021 1.00 51.41 190 ILE A C 1
ATOM 1542 O O . ILE A 1 190 ? 14.841 -10.379 -2.024 1.00 51.41 190 ILE A O 1
ATOM 1546 N N . ALA A 1 191 ? 16.671 -11.232 -2.988 1.00 49.44 191 ALA A N 1
ATOM 1547 C CA . ALA A 1 191 ? 17.474 -11.227 -1.763 1.00 49.44 191 ALA A CA 1
ATOM 1548 C C . ALA A 1 191 ? 17.597 -9.829 -1.121 1.00 49.44 191 ALA A C 1
ATOM 1550 O O . ALA A 1 191 ? 17.824 -9.725 0.082 1.00 49.44 191 ALA A O 1
ATOM 1551 N N . HIS A 1 192 ? 17.414 -8.756 -1.898 1.00 55.81 192 HIS A N 1
ATOM 1552 C CA . HIS A 1 192 ? 17.538 -7.387 -1.403 1.00 55.81 192 HIS A CA 1
ATOM 1553 C C . HIS A 1 192 ? 16.351 -6.955 -0.525 1.00 55.81 192 HIS A C 1
ATOM 1555 O O . HIS A 1 192 ? 16.554 -6.273 0.478 1.00 55.81 192 HIS A O 1
ATOM 1561 N N . VAL A 1 193 ? 15.123 -7.376 -0.849 1.00 54.53 193 VAL A N 1
ATOM 1562 C CA . VAL A 1 193 ? 13.902 -6.912 -0.161 1.00 54.53 193 VAL A CA 1
ATOM 1563 C C . VAL A 1 193 ? 13.853 -7.358 1.298 1.00 54.53 193 VAL A C 1
ATOM 1565 O O . VAL A 1 193 ? 13.484 -6.586 2.181 1.00 54.53 193 VAL A O 1
ATOM 1568 N N . LEU A 1 194 ? 14.274 -8.594 1.572 1.00 56.03 194 LEU A N 1
ATOM 1569 C CA . LEU A 1 194 ? 14.368 -9.107 2.939 1.00 56.03 194 LEU A CA 1
ATOM 1570 C C . LEU A 1 194 ? 15.584 -8.548 3.698 1.00 56.03 194 LEU A C 1
ATOM 1572 O O . LEU A 1 194 ? 15.612 -8.635 4.925 1.00 56.03 194 LEU A O 1
ATOM 1576 N N . ASN A 1 195 ? 16.569 -7.969 3.012 1.00 63.47 195 ASN A N 1
ATOM 1577 C CA . ASN A 1 195 ? 17.771 -7.435 3.651 1.00 63.47 195 ASN A CA 1
ATOM 1578 C C . ASN A 1 195 ? 17.657 -5.937 4.005 1.00 63.47 195 ASN A C 1
ATOM 1580 O O . ASN A 1 195 ? 18.417 -5.445 4.833 1.00 63.47 195 ASN A O 1
ATOM 1584 N N . ASP A 1 196 ? 16.698 -5.215 3.415 1.00 81.38 196 ASP A N 1
ATOM 1585 C CA . ASP A 1 196 ? 16.434 -3.799 3.696 1.00 81.38 196 ASP A CA 1
ATOM 1586 C C . ASP A 1 196 ? 15.218 -3.631 4.627 1.00 81.38 196 ASP A C 1
ATOM 1588 O O . ASP A 1 196 ? 14.064 -3.856 4.255 1.00 81.38 196 ASP A O 1
ATOM 1592 N N . GLU A 1 197 ? 15.474 -3.179 5.855 1.00 83.06 197 GLU A N 1
ATOM 1593 C CA . GLU A 1 197 ? 14.447 -2.946 6.876 1.00 83.06 197 GLU A CA 1
ATOM 1594 C C . GLU A 1 197 ? 13.417 -1.883 6.460 1.00 83.06 197 GLU A C 1
ATOM 1596 O O . GLU A 1 197 ? 12.240 -1.956 6.822 1.00 83.06 197 GLU A O 1
ATOM 1601 N N . THR A 1 198 ? 13.830 -0.898 5.660 1.00 87.25 198 THR A N 1
ATOM 1602 C CA . THR A 1 198 ? 12.918 0.118 5.123 1.00 87.25 198 THR A CA 1
ATOM 1603 C C . THR A 1 198 ? 11.940 -0.517 4.141 1.00 87.25 198 THR A C 1
ATOM 1605 O O . THR A 1 198 ? 10.745 -0.208 4.178 1.00 87.25 198 THR A O 1
ATOM 1608 N N . GLN A 1 199 ? 12.433 -1.428 3.294 1.00 85.56 199 GLN A N 1
ATOM 1609 C CA . GLN A 1 199 ? 11.609 -2.163 2.332 1.00 85.56 199 GLN A CA 1
ATOM 1610 C C . GLN A 1 199 ? 10.628 -3.091 3.031 1.00 85.56 199 GLN A C 1
ATOM 1612 O O . GLN A 1 199 ? 9.426 -3.030 2.769 1.00 85.56 199 GLN A O 1
ATOM 1617 N N . ARG A 1 200 ? 11.111 -3.856 4.012 1.00 86.94 200 ARG A N 1
ATOM 1618 C CA . ARG A 1 200 ? 10.274 -4.718 4.851 1.00 86.94 200 ARG A CA 1
ATOM 1619 C C . ARG A 1 200 ? 9.106 -3.952 5.480 1.00 86.94 200 ARG A C 1
ATOM 1621 O O . ARG A 1 200 ? 7.962 -4.398 5.381 1.00 86.94 200 ARG A O 1
ATOM 1628 N N . LYS A 1 201 ? 9.373 -2.782 6.069 1.00 91.44 201 LYS A N 1
ATOM 1629 C CA . LYS A 1 201 ? 8.351 -1.942 6.715 1.00 91.44 201 LYS A CA 1
ATOM 1630 C C . LYS A 1 201 ? 7.280 -1.457 5.744 1.00 91.44 201 LYS A C 1
ATOM 1632 O O . LYS A 1 201 ? 6.094 -1.607 6.040 1.00 91.44 201 LYS A O 1
ATOM 1637 N N . TYR A 1 202 ? 7.646 -0.907 4.581 1.00 92.25 202 TYR A N 1
ATOM 1638 C CA . TYR A 1 202 ? 6.618 -0.432 3.647 1.00 92.25 202 TYR A CA 1
ATOM 1639 C C . TYR A 1 202 ? 5.854 -1.584 2.979 1.00 92.25 202 TYR A C 1
ATOM 1641 O O . TYR A 1 202 ? 4.678 -1.418 2.667 1.00 92.25 202 TYR A O 1
ATOM 1649 N N . ILE A 1 203 ? 6.469 -2.758 2.790 1.00 90.50 203 ILE A N 1
ATOM 1650 C CA . ILE A 1 203 ? 5.789 -3.959 2.274 1.00 90.50 203 ILE A CA 1
ATOM 1651 C C . ILE A 1 203 ? 4.781 -4.482 3.298 1.00 90.50 203 ILE A C 1
ATOM 1653 O O . ILE A 1 203 ? 3.649 -4.821 2.954 1.00 90.50 203 ILE A O 1
ATOM 1657 N N . GLN A 1 204 ? 5.140 -4.500 4.578 1.00 90.19 204 GLN A N 1
ATOM 1658 C CA . GLN A 1 204 ? 4.199 -4.815 5.650 1.00 90.19 204 GLN A CA 1
ATOM 1659 C C . GLN A 1 204 ? 3.045 -3.799 5.689 1.00 90.19 204 GLN A C 1
ATOM 1661 O O . GLN A 1 204 ? 1.876 -4.173 5.797 1.00 90.19 204 GLN A O 1
ATOM 1666 N N . ALA A 1 205 ? 3.353 -2.508 5.552 1.00 93.38 205 ALA A N 1
ATOM 1667 C CA . ALA A 1 205 ? 2.355 -1.447 5.509 1.00 93.38 205 ALA A CA 1
ATOM 1668 C C . ALA A 1 205 ? 1.414 -1.563 4.295 1.00 93.38 205 ALA A C 1
ATOM 1670 O O . ALA A 1 205 ? 0.206 -1.362 4.429 1.00 93.38 205 ALA A O 1
ATOM 1671 N N . LEU A 1 206 ? 1.940 -1.965 3.134 1.00 94.12 206 LEU A N 1
ATOM 1672 C CA . LEU A 1 206 ? 1.149 -2.261 1.942 1.00 94.12 206 LEU A CA 1
ATOM 1673 C C . LEU A 1 206 ? 0.153 -3.397 2.203 1.00 94.12 206 LEU A C 1
ATOM 1675 O O . LEU A 1 206 ? -1.022 -3.256 1.871 1.00 94.12 206 LEU A O 1
ATOM 1679 N N . LYS A 1 207 ? 0.574 -4.486 2.860 1.00 93.06 207 LYS A N 1
ATOM 1680 C CA . LYS A 1 207 ? -0.339 -5.582 3.228 1.00 93.06 207 LYS A CA 1
ATOM 1681 C C . LYS A 1 207 ? -1.464 -5.113 4.139 1.00 93.06 207 LYS A C 1
ATOM 1683 O O . LYS A 1 207 ? -2.615 -5.478 3.914 1.00 93.06 207 LYS A O 1
ATOM 1688 N N . ARG A 1 208 ? -1.159 -4.262 5.126 1.00 93.44 208 ARG A N 1
ATOM 1689 C CA . ARG A 1 208 ? -2.185 -3.658 5.993 1.00 93.44 208 ARG A CA 1
ATOM 1690 C C . ARG A 1 208 ? -3.208 -2.878 5.166 1.00 93.44 208 ARG A C 1
ATOM 1692 O O . ARG A 1 208 ? -4.403 -3.059 5.380 1.00 93.44 208 ARG A O 1
ATOM 1699 N N . LEU A 1 209 ? -2.765 -2.084 4.186 1.00 93.44 209 LEU A N 1
ATOM 1700 C CA . LEU A 1 209 ? -3.669 -1.385 3.266 1.00 93.44 209 LEU A CA 1
ATOM 1701 C C . LEU A 1 209 ? -4.508 -2.337 2.408 1.00 93.44 209 LEU A C 1
ATOM 1703 O O . LEU A 1 209 ? -5.698 -2.086 2.240 1.00 93.44 209 LEU A O 1
ATOM 1707 N N . MET A 1 210 ? -3.935 -3.434 1.906 1.00 92.38 210 MET A N 1
ATOM 1708 C CA . MET A 1 210 ? -4.681 -4.450 1.150 1.00 92.38 210 MET A CA 1
ATOM 1709 C C . MET A 1 210 ? -5.796 -5.072 1.995 1.00 92.38 210 MET A C 1
ATOM 1711 O O . MET A 1 210 ? -6.937 -5.160 1.545 1.00 92.38 210 MET A O 1
ATOM 1715 N N . THR A 1 211 ? -5.494 -5.438 3.243 1.00 90.56 211 THR A N 1
ATOM 1716 C CA . THR A 1 211 ? -6.485 -5.977 4.183 1.00 90.56 211 THR A CA 1
ATOM 1717 C C . THR A 1 211 ? -7.583 -4.958 4.483 1.00 90.56 211 THR A C 1
ATOM 1719 O O . THR A 1 211 ? -8.762 -5.310 4.517 1.00 90.56 211 THR A O 1
ATOM 1722 N N . GLN A 1 212 ? -7.229 -3.681 4.671 1.00 90.69 212 GLN A N 1
ATOM 1723 C CA . GLN A 1 212 ? -8.233 -2.629 4.843 1.00 90.69 212 GLN A CA 1
ATOM 1724 C C . GLN A 1 212 ? -9.070 -2.445 3.575 1.00 90.69 212 GLN A C 1
ATOM 1726 O O . GLN A 1 212 ? -10.282 -2.318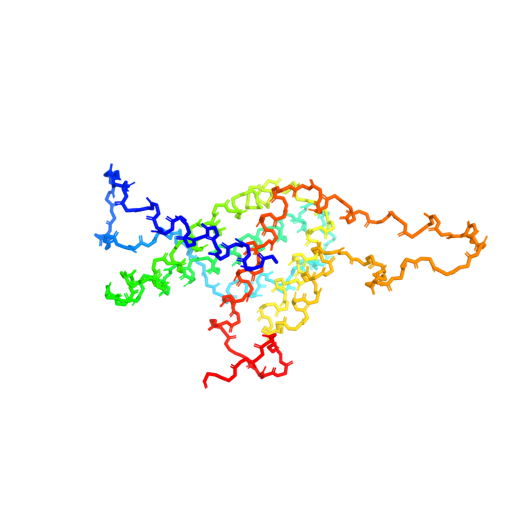 3.678 1.00 90.69 212 GLN A O 1
ATOM 1731 N N . CYS A 1 213 ? -8.473 -2.507 2.384 1.00 89.12 213 CYS A N 1
ATOM 1732 C CA . CYS A 1 213 ? -9.199 -2.441 1.117 1.00 89.12 213 CYS A CA 1
ATOM 1733 C C . CYS A 1 213 ? -10.277 -3.537 1.023 1.00 89.12 213 CYS A C 1
ATOM 1735 O O . CYS A 1 213 ? -11.430 -3.212 0.758 1.00 89.12 213 CYS A O 1
ATOM 1737 N N . GLN A 1 214 ? -9.951 -4.795 1.352 1.00 88.44 214 GLN A N 1
ATOM 1738 C CA . GLN A 1 214 ? -10.924 -5.901 1.379 1.00 88.44 214 GLN A CA 1
ATOM 1739 C C . GLN A 1 214 ? -12.057 -5.672 2.396 1.00 88.44 214 GLN A C 1
ATOM 1741 O O . GLN A 1 214 ? -13.222 -5.920 2.098 1.00 88.44 214 GLN A O 1
ATOM 1746 N N . LYS A 1 215 ? -11.745 -5.142 3.588 1.00 87.06 215 LYS A N 1
ATOM 1747 C CA . LYS A 1 215 ? -12.765 -4.773 4.593 1.00 87.06 215 LYS A CA 1
ATOM 1748 C C . LYS A 1 215 ? -13.647 -3.608 4.141 1.00 87.06 215 LYS A C 1
ATOM 1750 O O . LYS A 1 215 ? -14.788 -3.475 4.584 1.00 87.06 215 LYS A O 1
ATOM 1755 N N . MET A 1 216 ? -13.110 -2.712 3.316 1.00 85.00 216 MET A N 1
ATOM 1756 C CA . MET A 1 216 ? -13.832 -1.542 2.822 1.00 85.00 216 MET A CA 1
ATOM 1757 C C . MET A 1 216 ? -14.723 -1.861 1.629 1.00 85.00 216 MET A C 1
ATOM 1759 O O . MET A 1 216 ? -15.836 -1.337 1.568 1.00 85.00 216 MET A O 1
ATOM 1763 N N . PHE A 1 217 ? -14.254 -2.735 0.742 1.00 84.81 217 PHE A N 1
ATOM 1764 C CA . PHE A 1 217 ? -14.909 -3.123 -0.497 1.00 84.81 217 PHE A CA 1
ATOM 1765 C C . PHE A 1 217 ? -15.111 -4.639 -0.510 1.00 84.81 217 PHE A C 1
ATOM 1767 O O . PHE A 1 217 ? -14.312 -5.393 -1.053 1.00 84.81 217 PHE A O 1
ATOM 1774 N N . GLN A 1 218 ? -16.199 -5.095 0.104 1.00 79.00 218 GLN A N 1
ATOM 1775 C CA . GLN A 1 218 ? -16.523 -6.518 0.122 1.00 79.00 218 GLN A CA 1
ATOM 1776 C C . GLN A 1 218 ? -16.789 -7.041 -1.303 1.00 79.00 218 GLN A C 1
ATOM 1778 O O . GLN A 1 218 ? -17.301 -6.326 -2.172 1.00 79.00 218 GLN A O 1
ATOM 1783 N N . THR A 1 219 ? -16.414 -8.296 -1.536 1.00 78.81 219 THR A N 1
ATOM 1784 C CA . THR A 1 219 ? -16.563 -9.015 -2.808 1.00 78.81 219 THR A CA 1
ATOM 1785 C C . THR A 1 219 ? -17.042 -10.441 -2.533 1.00 78.81 219 THR A C 1
ATOM 1787 O O . THR A 1 219 ? -17.258 -10.818 -1.378 1.00 78.81 219 THR A O 1
ATOM 1790 N N . ASP A 1 220 ? -17.226 -11.231 -3.587 1.00 76.44 220 ASP A N 1
ATOM 1791 C CA . ASP A 1 220 ? -17.573 -12.647 -3.473 1.00 76.44 220 ASP A CA 1
ATOM 1792 C C . ASP A 1 220 ? -16.541 -13.398 -2.598 1.00 76.44 220 ASP A C 1
ATOM 1794 O O . ASP A 1 220 ? -15.338 -13.160 -2.751 1.00 76.44 220 ASP A O 1
ATOM 1798 N N . PRO A 1 221 ? -16.959 -14.316 -1.703 1.00 76.00 221 PRO A N 1
ATOM 1799 C CA . PRO A 1 221 ? -16.039 -15.100 -0.875 1.00 76.00 221 PRO A CA 1
ATOM 1800 C C . PRO A 1 221 ? -14.898 -15.778 -1.649 1.00 76.00 221 PRO A C 1
ATOM 1802 O O . PRO A 1 221 ? -13.798 -15.893 -1.118 1.00 76.00 221 PRO A O 1
ATOM 1805 N N . SER A 1 222 ? -15.126 -16.176 -2.906 1.00 77.25 222 SER A N 1
ATOM 1806 C CA . SER A 1 222 ? -14.112 -16.781 -3.788 1.00 77.25 222 SER A CA 1
ATOM 1807 C C . SER A 1 222 ? -12.958 -15.845 -4.164 1.00 77.25 222 SER A C 1
ATOM 1809 O O . SER A 1 222 ? -11.885 -16.313 -4.539 1.00 77.25 222 SER A O 1
ATOM 1811 N N . ARG A 1 223 ? -13.160 -14.528 -4.051 1.00 79.12 223 ARG A N 1
ATOM 1812 C CA . ARG A 1 223 ? -12.165 -13.485 -4.343 1.00 79.12 223 ARG A CA 1
ATOM 1813 C C . ARG A 1 223 ? -11.603 -12.827 -3.084 1.00 79.12 223 ARG A C 1
ATOM 1815 O O . ARG A 1 223 ? -10.817 -11.888 -3.197 1.00 79.12 223 ARG A O 1
ATOM 1822 N N . CYS A 1 224 ? -11.986 -13.304 -1.901 1.00 79.12 224 CYS A N 1
ATOM 1823 C CA . CYS A 1 224 ? -11.485 -12.830 -0.615 1.00 79.12 224 CYS A CA 1
ATOM 1824 C C . CYS A 1 224 ? -10.317 -13.690 -0.129 1.00 79.12 224 CYS A C 1
ATOM 1826 O O . CYS A 1 224 ? -10.326 -14.914 -0.246 1.00 79.12 224 CYS A O 1
ATOM 1828 N N . VAL A 1 225 ? -9.333 -13.050 0.497 1.00 71.12 225 VAL A N 1
ATOM 1829 C CA . VAL A 1 225 ? -8.287 -13.754 1.246 1.00 71.12 225 VAL A CA 1
ATOM 1830 C C . VAL A 1 225 ? -8.762 -13.917 2.681 1.00 71.12 225 VAL A C 1
ATOM 1832 O O . VAL A 1 225 ? -9.197 -12.936 3.280 1.00 71.12 225 VAL A O 1
ATOM 1835 N N . GLU A 1 226 ? -8.682 -15.141 3.211 1.00 63.53 226 GLU A N 1
ATOM 1836 C CA . GLU A 1 226 ? -9.081 -15.477 4.588 1.00 63.53 226 GLU A CA 1
ATOM 1837 C C . GLU A 1 226 ? -10.507 -15.000 4.915 1.00 63.53 226 GLU A C 1
ATOM 1839 O O . GLU A 1 226 ? -10.721 -14.082 5.705 1.00 63.53 226 GLU A O 1
ATOM 1844 N N . TYR A 1 227 ? -11.508 -15.607 4.269 1.00 55.91 227 TYR A N 1
ATOM 1845 C CA . TYR A 1 227 ? -12.908 -15.308 4.563 1.00 55.91 227 TYR A CA 1
ATOM 1846 C C . TYR A 1 227 ? -13.274 -15.770 5.979 1.00 55.91 227 TYR A C 1
ATOM 1848 O O . TYR A 1 227 ? -13.520 -16.953 6.224 1.00 55.91 227 TYR A O 1
ATOM 1856 N N . THR A 1 228 ? -13.339 -14.823 6.906 1.00 52.88 228 THR A N 1
ATOM 1857 C CA . THR A 1 228 ? -13.954 -15.023 8.217 1.00 52.88 228 THR A CA 1
ATOM 1858 C C . THR A 1 228 ? -15.427 -14.6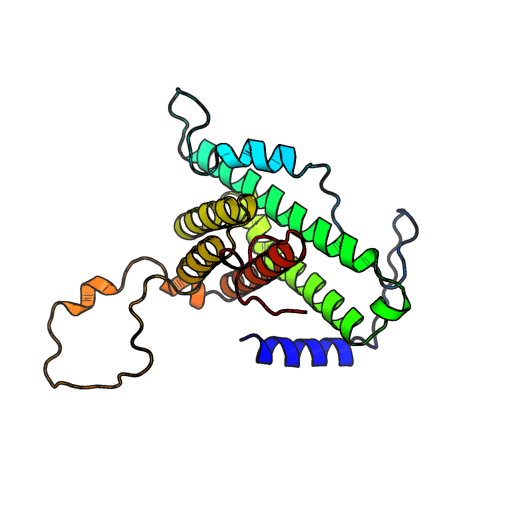41 8.091 1.00 52.88 228 THR A C 1
ATOM 1860 O O . THR A 1 228 ? -15.732 -13.504 7.738 1.00 52.88 228 THR A O 1
ATOM 1863 N N . LYS A 1 229 ? -16.349 -15.586 8.329 1.00 45.41 229 LYS A N 1
ATOM 1864 C CA . LYS A 1 229 ? -17.754 -15.228 8.573 1.00 45.41 229 LYS A CA 1
ATOM 1865 C C . LYS A 1 229 ? -17.786 -14.464 9.893 1.00 45.41 229 LYS A C 1
ATOM 1867 O O . LYS A 1 229 ? -17.421 -15.053 10.909 1.00 45.41 229 LYS A O 1
ATOM 1872 N N . ASP A 1 230 ? -18.141 -13.184 9.836 1.00 40.31 230 ASP A N 1
ATOM 1873 C CA . ASP A 1 230 ? -18.531 -12.421 11.026 1.00 40.31 230 ASP A CA 1
ATOM 1874 C C . ASP A 1 230 ? -19.752 -13.072 11.702 1.00 40.31 230 ASP A C 1
ATOM 1876 O O . ASP A 1 230 ? -20.631 -13.595 10.970 1.00 40.31 230 ASP A O 1
#

Foldseek 3Di:
DVVVVLVVLLVVLVPPPDDDDDDDDDDDPQDPLADDADDDPDDLVNLVVLLVCQVHDPDPPDDDPVVNLLSNLVSLLSVLSVLLRVLSVVLSPDDPVCCPDSNNSSSRSLSVLLVVLCVVVSVCSNVSNDDPLLSVLSSQLVVCLSVLQLVSSVVSLCCQQQNPQPDPPDDDDDDPDDDPPPPVRPDDDNVVQVVDPSSNSNSVSVVVSSVSSCVVDPDPPVRDDPDDDD

pLDDT: mean 75.67, std 19.09, range [29.17, 95.62]

Radius of gyration: 20.62 Å; Cα contacts (8 Å, |Δi|>4): 174; chains: 1; bounding box: 45×63×59 Å

InterPro domains:
  IPR004098 Prp18 [PF02840] (78-218)
  IPR039979 Pre-mRNA-splicing factor 18 [PTHR13007] (28-228)

Organism: Euroglyphus maynei (NCBI:txid6958)

Secondary structure (DSSP, 8-state):
-HHHHHHHHHHHHHHTTS--------SS---TTPPP-------HHHHHHHHTTTTS-SSSSPPPHHHHHHHHHHHHHHHHHHHHHHHHHHHHSS-HHHHHSHHHHHHHHHHHHHHHHHHHHHHHHHHT-S-HHHHHHHHHHHHHHHTT-HHHHHHHHHHHHH-S----TT-----S---TTGGGGS-SSTHHHHH-HHHHHHHHHHHHHHHHHHHHS---GGG-SS----